Protein AF-A0A485KFQ4-F1 (afdb_monomer_lite)

pLDDT: mean 88.44, std 12.46, range [34.31, 97.75]

Structure (mmCIF, N/CA/C/O backbone):
data_AF-A0A485KFQ4-F1
#
_entry.id   AF-A0A485KFQ4-F1
#
loop_
_atom_site.group_PDB
_atom_site.id
_atom_site.type_symbol
_atom_site.label_atom_id
_atom_site.label_alt_id
_atom_site.label_comp_id
_atom_site.label_asym_id
_atom_site.label_entity_id
_atom_site.label_seq_id
_atom_site.pdbx_PDB_ins_code
_atom_site.Cartn_x
_atom_site.Cartn_y
_atom_site.Cartn_z
_atom_site.occupancy
_atom_site.B_iso_or_equiv
_atom_site.auth_seq_id
_atom_site.auth_comp_id
_atom_site.auth_asym_id
_atom_site.auth_atom_id
_atom_site.pdbx_PDB_model_num
ATOM 1 N N . MET A 1 1 ? -18.196 -3.791 34.660 1.00 74.62 1 MET A N 1
ATOM 2 C CA . MET A 1 1 ? -19.401 -2.989 34.340 1.00 74.62 1 MET A CA 1
ATOM 3 C C . MET A 1 1 ? -19.459 -2.616 32.858 1.00 74.62 1 MET A C 1
ATOM 5 O O . MET A 1 1 ? -20.468 -2.926 32.246 1.00 74.62 1 MET A O 1
ATOM 9 N N . ALA A 1 2 ? -18.387 -2.066 32.264 1.00 85.62 2 ALA A N 1
ATOM 10 C CA . ALA A 1 2 ? -18.336 -1.735 30.829 1.00 85.62 2 ALA A CA 1
ATOM 11 C C . ALA A 1 2 ? -18.619 -2.932 29.897 1.00 85.62 2 ALA A C 1
ATOM 13 O O . ALA A 1 2 ? -19.491 -2.829 29.045 1.00 85.62 2 ALA A O 1
ATOM 14 N N . ILE A 1 3 ? -17.973 -4.086 30.128 1.00 92.25 3 ILE A N 1
ATOM 15 C CA . ILE A 1 3 ? -18.204 -5.314 29.340 1.00 92.25 3 ILE A CA 1
ATOM 16 C C . ILE A 1 3 ? -19.693 -5.683 29.304 1.00 92.25 3 ILE A C 1
ATOM 18 O O . ILE A 1 3 ? -20.260 -5.812 28.231 1.00 92.25 3 ILE A O 1
ATOM 22 N N . MET A 1 4 ? -20.359 -5.788 30.460 1.00 91.69 4 MET A N 1
ATOM 23 C CA . MET A 1 4 ? -21.782 -6.161 30.512 1.00 91.69 4 MET A CA 1
ATOM 24 C C . MET A 1 4 ? -22.684 -5.182 29.750 1.00 91.69 4 MET A C 1
ATOM 26 O O . MET A 1 4 ? -23.659 -5.606 29.137 1.00 91.69 4 MET A O 1
ATOM 30 N N . LEU A 1 5 ? -22.365 -3.884 29.780 1.00 92.06 5 LEU A N 1
ATOM 31 C CA . LEU A 1 5 ? -23.126 -2.864 29.062 1.00 92.06 5 LEU A CA 1
ATOM 32 C C . LEU A 1 5 ? -22.949 -3.010 27.546 1.00 92.06 5 LEU A C 1
ATOM 34 O O . LEU A 1 5 ? -23.941 -3.069 26.826 1.00 92.06 5 LEU A O 1
ATOM 38 N N . LEU A 1 6 ? -21.706 -3.143 27.079 1.00 94.56 6 LEU A N 1
ATOM 39 C CA . LEU A 1 6 ? -21.393 -3.315 25.658 1.00 94.56 6 LEU A CA 1
ATOM 40 C C . LEU A 1 6 ? -21.939 -4.628 25.092 1.00 94.56 6 LEU A C 1
ATOM 42 O O . LEU A 1 6 ? -22.457 -4.645 23.980 1.00 94.56 6 LEU A O 1
ATOM 46 N N . MET A 1 7 ? -21.886 -5.712 25.867 1.00 92.75 7 MET A N 1
ATOM 47 C CA . MET A 1 7 ? -22.451 -7.004 25.470 1.00 92.75 7 MET A CA 1
ATOM 48 C C . MET A 1 7 ? -23.979 -6.962 25.365 1.00 92.75 7 MET A C 1
ATOM 50 O O . MET A 1 7 ? -24.557 -7.640 24.521 1.00 92.75 7 MET A O 1
ATOM 54 N N . ARG A 1 8 ? -24.651 -6.154 26.198 1.00 92.38 8 ARG A N 1
ATOM 55 C CA . ARG A 1 8 ? -26.107 -5.964 26.125 1.00 92.38 8 ARG A CA 1
ATOM 56 C C . ARG A 1 8 ? -26.524 -5.151 24.896 1.00 92.38 8 ARG A C 1
ATOM 58 O O . ARG A 1 8 ? -27.602 -5.389 24.356 1.00 92.38 8 ARG A O 1
ATOM 65 N N . ASP A 1 9 ? -25.677 -4.223 24.465 1.00 94.12 9 ASP A N 1
ATOM 66 C CA . ASP A 1 9 ? -25.888 -3.363 23.297 1.00 94.12 9 ASP A CA 1
ATOM 67 C C . ASP A 1 9 ? -24.965 -3.740 22.127 1.00 94.12 9 ASP A C 1
ATOM 69 O O . ASP A 1 9 ? -24.343 -2.883 21.502 1.00 94.12 9 ASP A O 1
ATOM 73 N N . LEU A 1 10 ? -24.817 -5.042 21.862 1.00 92.50 10 LEU A N 1
ATOM 74 C CA . LEU A 1 10 ? -23.980 -5.533 20.767 1.00 92.50 10 LEU A CA 1
ATOM 75 C C . LEU A 1 10 ? -24.510 -4.996 19.418 1.00 92.50 10 LEU A C 1
ATOM 77 O O . LEU A 1 10 ? -25.686 -5.219 19.118 1.00 92.50 10 LEU A O 1
ATOM 81 N N . PRO A 1 11 ? -23.685 -4.341 18.581 1.00 92.00 11 PRO A N 1
ATOM 82 C CA . PRO A 1 11 ? -24.122 -3.744 17.317 1.00 92.00 11 PRO A CA 1
ATOM 83 C C . PRO A 1 11 ? -24.260 -4.783 16.204 1.00 92.00 11 PRO A C 1
ATOM 85 O O . PRO A 1 11 ? -24.586 -4.449 15.070 1.00 92.00 11 PRO A O 1
ATOM 88 N N . ILE A 1 12 ? -24.005 -6.045 16.532 1.00 92.19 12 ILE A N 1
ATOM 89 C CA . ILE A 1 12 ? -24.013 -7.172 15.620 1.00 92.19 12 ILE A CA 1
ATOM 90 C C . ILE A 1 12 ? -24.785 -8.346 16.223 1.00 92.19 12 ILE A C 1
ATOM 92 O O . ILE A 1 12 ? -24.986 -8.426 17.437 1.00 92.19 12 ILE A O 1
ATOM 96 N N . GLU A 1 13 ? -25.189 -9.269 15.368 1.00 90.56 13 GLU A N 1
ATOM 97 C CA . GLU A 1 13 ? -25.712 -10.583 15.703 1.00 90.56 13 GLU A CA 1
ATOM 98 C C . GLU A 1 13 ? -24.780 -11.637 15.104 1.00 90.56 13 GLU A C 1
ATOM 100 O O . GLU A 1 13 ? -24.387 -11.532 13.941 1.00 90.56 13 GLU A O 1
ATOM 105 N N . VAL A 1 14 ? -24.402 -12.627 15.914 1.00 87.50 14 VAL A N 1
ATOM 106 C CA . VAL A 1 14 ? -23.592 -13.768 15.477 1.00 87.50 14 VAL A CA 1
ATOM 107 C C . VAL A 1 14 ? -24.536 -14.945 15.285 1.00 87.50 14 VAL A C 1
ATOM 109 O O . VAL A 1 14 ? -25.159 -15.403 16.243 1.00 87.50 14 VAL A O 1
ATOM 112 N N . LEU A 1 15 ? -24.670 -15.411 14.047 1.00 84.44 15 LEU A N 1
ATOM 113 C CA . LEU A 1 15 ? -25.493 -16.571 13.718 1.00 84.44 15 LEU A CA 1
ATOM 114 C C . LEU A 1 15 ? -24.787 -17.869 14.124 1.00 84.44 15 LEU A C 1
ATOM 116 O O . LEU A 1 15 ? -23.564 -17.918 14.240 1.00 84.44 15 LEU A O 1
ATOM 120 N N . GLU A 1 16 ? -25.542 -18.963 14.248 1.00 78.00 16 GLU A N 1
ATOM 121 C CA . GLU A 1 16 ? -24.981 -20.302 14.514 1.00 78.00 16 GLU A CA 1
ATOM 122 C C . GLU A 1 16 ? -23.957 -20.744 13.453 1.00 78.00 16 GLU A C 1
ATOM 124 O O . GLU A 1 16 ? -23.067 -21.543 13.729 1.00 78.00 16 GLU A O 1
ATOM 129 N N . THR A 1 17 ? -24.054 -20.194 12.240 1.00 77.88 17 THR A N 1
ATOM 130 C CA . THR A 1 17 ? -23.110 -20.421 11.137 1.00 77.88 17 THR A CA 1
ATOM 131 C C . THR A 1 17 ? -21.771 -19.698 11.315 1.00 77.88 17 THR A C 1
ATOM 133 O O . THR A 1 17 ? -20.870 -19.901 10.506 1.00 77.88 17 THR A O 1
ATOM 136 N N . GLY A 1 18 ? -21.639 -18.836 12.329 1.00 76.12 18 GLY A N 1
ATOM 137 C CA . GLY A 1 18 ? -20.498 -17.941 12.533 1.00 76.12 18 GLY A CA 1
ATOM 138 C C . GLY A 1 18 ? -20.578 -16.635 11.738 1.00 76.12 18 GLY A C 1
ATOM 139 O O . GLY A 1 18 ? -19.726 -15.770 11.915 1.00 76.12 18 GLY A O 1
ATOM 140 N N . ALA A 1 19 ? -21.596 -16.461 10.889 1.00 83.44 19 ALA A N 1
ATOM 141 C CA . ALA A 1 19 ? -21.790 -15.223 10.144 1.00 83.44 19 ALA A CA 1
ATOM 142 C C . ALA A 1 19 ? -22.181 -14.066 11.076 1.00 83.44 19 ALA A C 1
ATOM 144 O O . ALA A 1 19 ? -22.986 -14.238 11.995 1.00 83.44 19 ALA A O 1
ATOM 145 N N . VAL A 1 20 ? -21.629 -12.884 10.801 1.00 87.94 20 VAL A N 1
ATOM 146 C CA . VAL A 1 20 ? -21.877 -11.660 11.567 1.00 87.94 20 VAL A CA 1
ATOM 147 C C . VAL A 1 20 ? -22.762 -10.714 10.757 1.00 87.94 20 VAL A C 1
ATOM 149 O O . VAL A 1 20 ? -22.460 -10.409 9.606 1.00 87.94 20 VAL A O 1
ATOM 152 N N . HIS A 1 21 ? -23.845 -10.230 11.364 1.00 87.44 21 HIS A N 1
ATOM 153 C CA . HIS A 1 21 ? -24.749 -9.245 10.764 1.00 87.44 21 HIS A CA 1
ATOM 154 C C . HIS A 1 21 ? -24.862 -8.005 11.638 1.00 87.44 21 HIS A C 1
ATOM 156 O O . HIS A 1 21 ? -24.939 -8.123 12.856 1.00 87.44 21 HIS A O 1
ATOM 162 N N . GLN A 1 22 ? -24.934 -6.820 11.035 1.00 86.75 22 GLN A N 1
ATOM 163 C CA . GLN A 1 22 ? -25.216 -5.592 11.779 1.00 86.75 22 GLN A CA 1
ATOM 164 C C . GLN A 1 22 ? -26.661 -5.573 12.293 1.00 86.75 22 GLN A C 1
ATOM 166 O O . GLN A 1 22 ? -27.594 -5.973 11.597 1.00 86.75 22 GLN A O 1
ATOM 171 N N . ARG A 1 23 ? -26.850 -5.072 13.515 1.00 90.62 23 ARG A N 1
ATOM 172 C CA . ARG A 1 23 ? -28.159 -4.875 14.146 1.00 90.62 23 ARG A CA 1
ATOM 173 C C . ARG A 1 23 ? -28.552 -3.409 14.063 1.00 90.62 23 ARG A C 1
ATOM 175 O O . ARG A 1 23 ? -27.923 -2.580 14.693 1.00 90.62 23 ARG A O 1
ATOM 182 N N . GLU A 1 24 ? -29.654 -3.078 13.407 1.00 82.25 24 GLU A N 1
ATOM 183 C CA . GLU A 1 24 ? -30.070 -1.669 13.260 1.00 82.25 24 GLU A CA 1
ATOM 184 C C . GLU A 1 24 ? -30.539 -1.008 14.576 1.00 82.25 24 GLU A C 1
ATOM 186 O O . GLU A 1 24 ? -30.536 0.212 14.700 1.00 82.25 24 GLU A O 1
ATOM 191 N N . ASN A 1 25 ? -30.913 -1.803 15.585 1.00 84.06 25 ASN A N 1
ATOM 192 C CA . ASN A 1 25 ? -31.546 -1.323 16.821 1.00 84.06 25 ASN A CA 1
ATOM 193 C C . ASN A 1 25 ? -30.580 -1.168 18.016 1.00 84.06 25 ASN A C 1
ATOM 195 O O . ASN A 1 25 ? -31.020 -1.269 19.165 1.00 84.06 25 ASN A O 1
ATOM 199 N N . HIS A 1 26 ? -29.276 -0.986 17.786 1.00 87.19 26 HIS A N 1
ATOM 200 C CA . HIS A 1 26 ? -28.315 -0.738 18.871 1.00 87.19 26 HIS A CA 1
ATOM 201 C C . HIS A 1 26 ? -28.322 0.740 19.314 1.00 87.19 26 HIS A C 1
ATOM 203 O O . HIS A 1 26 ? -28.651 1.646 18.551 1.00 87.19 26 HIS A O 1
ATOM 209 N N . LEU A 1 27 ? -27.932 1.019 20.557 1.00 91.44 27 LEU A N 1
ATOM 210 C CA . LEU A 1 27 ? -27.962 2.353 21.179 1.00 91.44 27 LEU A CA 1
ATOM 211 C C . LEU A 1 27 ? -26.644 3.127 21.011 1.00 91.44 27 LEU A C 1
ATOM 213 O O . LEU A 1 27 ? -26.316 3.993 21.820 1.00 91.44 27 LEU A O 1
ATOM 217 N N . TYR A 1 28 ? -25.871 2.811 19.969 1.00 92.44 28 TYR A N 1
ATOM 218 C CA . TYR A 1 28 ? -24.530 3.363 19.706 1.00 92.44 28 TYR A CA 1
ATOM 219 C C . TYR A 1 28 ? -23.553 3.288 20.899 1.00 92.44 28 TYR A C 1
ATOM 221 O O . TYR A 1 28 ? -22.566 4.029 20.933 1.00 92.44 28 TYR A O 1
ATOM 229 N N . SER A 1 29 ? -23.771 2.387 21.873 1.00 94.88 29 SER A N 1
ATOM 230 C CA . SER A 1 29 ? -22.935 2.326 23.085 1.00 94.88 29 SER A CA 1
ATOM 231 C C . SER A 1 29 ? -21.473 2.040 22.752 1.00 94.88 29 SER A C 1
ATOM 233 O O . SER A 1 29 ? -20.577 2.561 23.412 1.00 94.88 29 SER A O 1
ATOM 235 N N . TRP A 1 30 ? -21.228 1.253 21.702 1.00 96.12 30 TRP A N 1
ATOM 236 C CA . TRP A 1 30 ? -19.891 0.954 21.194 1.00 96.12 30 TRP A CA 1
ATOM 237 C C . TRP A 1 30 ? -19.199 2.182 20.608 1.00 96.12 30 TRP A C 1
ATOM 239 O O . TRP A 1 30 ? -18.058 2.454 20.980 1.00 96.12 30 TRP A O 1
ATOM 249 N N . ASN A 1 31 ? -19.889 2.964 19.770 1.00 95.88 31 ASN A N 1
ATOM 250 C CA . ASN A 1 31 ? -19.348 4.215 19.235 1.00 95.88 31 ASN A CA 1
ATOM 251 C C . ASN A 1 31 ? -19.001 5.183 20.370 1.00 95.88 31 ASN A C 1
ATOM 253 O O . ASN A 1 31 ? -17.888 5.689 20.407 1.00 95.88 31 ASN A O 1
ATOM 257 N N . ILE A 1 32 ? -19.910 5.384 21.332 1.00 95.38 32 ILE A N 1
ATOM 258 C CA . ILE A 1 32 ? -19.696 6.301 22.464 1.00 95.38 32 ILE A CA 1
ATOM 259 C C . ILE A 1 32 ? -18.531 5.830 23.339 1.00 95.38 32 ILE A C 1
ATOM 261 O O . ILE A 1 32 ? -17.681 6.630 23.728 1.00 95.38 32 ILE A O 1
ATOM 265 N N . PHE A 1 33 ? -18.473 4.536 23.661 1.00 97.06 33 PHE A N 1
ATOM 266 C CA . PHE A 1 33 ? -17.413 3.983 24.499 1.00 97.06 33 PHE A CA 1
ATOM 267 C C . PHE A 1 33 ? -16.037 4.107 23.836 1.00 97.06 33 PHE A C 1
ATOM 269 O O . PHE A 1 33 ? -15.063 4.476 24.497 1.00 97.06 33 PHE A O 1
ATOM 276 N N . LEU A 1 34 ? -15.957 3.811 22.535 1.00 97.12 34 LEU A N 1
ATOM 277 C CA . LEU A 1 34 ? -14.701 3.797 21.792 1.00 97.12 34 LEU A CA 1
ATOM 278 C C . LEU A 1 34 ? -14.268 5.180 21.292 1.00 97.12 34 LEU A C 1
ATOM 280 O O . LEU A 1 34 ? -13.075 5.346 21.048 1.00 97.12 34 LEU A O 1
ATOM 284 N N . ASP A 1 35 ? -15.165 6.165 21.193 1.00 96.94 35 ASP A N 1
ATOM 285 C CA . ASP A 1 35 ? -14.831 7.544 20.817 1.00 96.94 35 ASP A CA 1
ATOM 286 C C . ASP A 1 35 ? -13.870 8.159 21.849 1.00 96.94 35 ASP A C 1
ATOM 288 O O . ASP A 1 35 ? -14.096 8.114 23.066 1.00 96.94 35 ASP A O 1
ATOM 292 N N . SER A 1 36 ? -12.764 8.718 21.357 1.00 96.44 36 SER A N 1
ATOM 293 C CA . SER A 1 36 ? -11.702 9.315 22.169 1.00 96.44 36 SER A CA 1
ATOM 294 C C . SER A 1 36 ? -12.135 10.579 22.918 1.00 96.44 36 SER A C 1
ATOM 296 O O . SER A 1 36 ? -11.536 10.896 23.945 1.00 96.44 36 SER A O 1
ATOM 298 N N . SER A 1 37 ? -13.187 11.266 22.460 1.00 95.12 37 SER A N 1
ATOM 299 C CA . SER A 1 37 ? -13.753 12.449 23.124 1.00 95.12 37 SER A CA 1
ATOM 300 C C . SER A 1 37 ? -14.521 12.113 24.406 1.00 95.12 37 SER A C 1
ATOM 302 O O . SER A 1 37 ? -14.664 12.963 25.288 1.00 95.12 37 SER A O 1
ATOM 304 N N . THR A 1 38 ? -14.976 10.868 24.555 1.00 94.81 38 THR A N 1
ATOM 305 C CA . THR A 1 38 ? -15.617 10.398 25.784 1.00 94.81 38 THR A CA 1
ATOM 306 C C . THR A 1 38 ? -14.583 10.367 26.925 1.00 94.81 38 THR A C 1
ATOM 308 O O . THR A 1 38 ? -13.445 9.948 26.712 1.00 94.81 38 THR A O 1
ATOM 311 N N . PRO A 1 39 ? -14.911 10.769 28.165 1.00 95.44 39 PRO A N 1
ATOM 312 C CA . PRO A 1 39 ? -13.948 10.825 29.272 1.00 95.44 39 PRO A CA 1
ATOM 313 C C . PRO A 1 39 ? -13.661 9.438 29.889 1.00 95.44 39 PRO A C 1
ATOM 315 O O . PRO A 1 39 ? -13.785 9.233 31.094 1.00 95.44 39 PRO A O 1
ATOM 318 N N . ILE A 1 40 ? -13.289 8.462 29.059 1.00 95.12 40 ILE A N 1
ATOM 319 C CA . ILE A 1 40 ? -12.862 7.114 29.458 1.00 95.12 40 ILE A CA 1
ATOM 320 C C . ILE A 1 40 ? -11.342 7.015 29.252 1.00 95.12 40 ILE A C 1
ATOM 322 O O . ILE A 1 40 ? -10.837 7.486 28.230 1.00 95.12 40 ILE A O 1
ATOM 326 N N . PRO A 1 41 ? -10.574 6.411 30.176 1.00 96.25 41 PRO A N 1
ATOM 327 C CA . PRO A 1 41 ? -9.147 6.192 29.956 1.00 96.25 41 PRO A CA 1
ATOM 328 C C . PRO A 1 41 ? -8.883 5.286 28.732 1.00 96.25 41 PRO A C 1
ATOM 330 O O . PRO A 1 41 ? -9.540 4.250 28.607 1.00 96.25 41 PRO A O 1
ATOM 333 N N . PRO A 1 42 ? -7.907 5.601 27.855 1.00 96.19 42 PRO A N 1
ATOM 334 C CA . PRO A 1 42 ? -7.567 4.767 26.691 1.00 96.19 42 PRO A CA 1
ATOM 335 C C . PRO A 1 42 ? -7.261 3.302 27.034 1.00 96.19 42 PRO A C 1
ATOM 337 O O . PRO A 1 42 ? -7.687 2.393 26.328 1.00 96.19 42 PRO A O 1
ATOM 340 N N . THR A 1 43 ? -6.594 3.056 28.165 1.00 96.88 43 THR A N 1
ATOM 341 C CA . THR A 1 43 ? -6.309 1.697 28.654 1.00 96.88 43 THR A CA 1
ATOM 342 C C . THR A 1 43 ? -7.588 0.916 28.931 1.00 96.88 43 THR A C 1
ATOM 344 O O . THR A 1 43 ? -7.727 -0.217 28.488 1.00 96.88 43 THR A O 1
ATOM 347 N N . VAL A 1 44 ? -8.576 1.549 29.570 1.00 96.69 44 VAL A N 1
ATOM 348 C CA . VAL A 1 44 ? -9.874 0.926 29.855 1.00 96.69 44 VAL A CA 1
ATOM 349 C C . VAL A 1 44 ? -10.614 0.581 28.563 1.00 96.69 44 VAL A C 1
ATOM 351 O O . VAL A 1 44 ? -11.218 -0.490 28.498 1.00 96.69 44 VAL A O 1
ATOM 354 N N . ARG A 1 45 ? -10.553 1.436 27.530 1.00 96.50 45 ARG A N 1
ATOM 355 C CA . ARG A 1 45 ? -11.145 1.129 26.215 1.00 96.50 45 ARG A CA 1
ATOM 356 C C . ARG A 1 45 ? -10.520 -0.114 25.602 1.00 96.50 45 ARG A C 1
ATOM 358 O O . ARG A 1 45 ? -11.232 -1.071 25.296 1.00 96.50 45 ARG A O 1
ATOM 365 N N . LEU A 1 46 ? -9.196 -0.096 25.469 1.00 97.56 46 LEU A N 1
ATOM 366 C CA . LEU A 1 46 ? -8.439 -1.152 24.814 1.00 97.56 46 LEU A CA 1
ATOM 367 C C . LEU A 1 46 ? -8.567 -2.490 25.548 1.00 97.56 46 LEU A C 1
ATOM 369 O O . LEU A 1 46 ? -8.821 -3.513 24.914 1.00 97.56 46 LEU A O 1
ATOM 373 N N . ASP A 1 47 ? -8.429 -2.490 26.872 1.00 97.75 47 ASP A N 1
ATOM 374 C CA . ASP A 1 47 ? -8.519 -3.709 27.678 1.00 97.75 47 ASP A CA 1
ATOM 375 C C . ASP A 1 47 ? -9.935 -4.292 27.642 1.00 97.75 47 ASP A C 1
ATOM 377 O O . ASP A 1 47 ? -10.104 -5.506 27.540 1.00 97.75 47 ASP A O 1
ATOM 381 N N . THR A 1 48 ? -10.963 -3.434 27.646 1.00 97.69 48 THR A N 1
ATOM 382 C CA . THR A 1 48 ? -12.359 -3.870 27.496 1.00 97.69 48 THR A CA 1
ATOM 383 C C . THR A 1 48 ? -12.599 -4.494 26.124 1.00 97.69 48 THR A C 1
ATOM 385 O O . THR A 1 48 ? -13.183 -5.573 26.048 1.00 97.69 48 THR A O 1
ATOM 388 N N . LEU A 1 49 ? -12.127 -3.856 25.047 1.00 96.94 49 LEU A N 1
ATOM 389 C CA . LEU A 1 49 ? -12.245 -4.388 23.689 1.00 96.94 49 LEU A CA 1
ATOM 390 C C . LEU A 1 49 ? -11.555 -5.753 23.571 1.00 96.94 49 LEU A C 1
ATOM 392 O O . LEU A 1 49 ? -12.181 -6.714 23.131 1.00 96.94 49 LEU A O 1
ATOM 396 N N . LYS A 1 50 ? -10.302 -5.861 24.030 1.00 96.88 50 LYS A N 1
ATOM 397 C CA . LYS A 1 50 ? -9.544 -7.122 24.031 1.00 96.88 50 LYS A CA 1
ATOM 398 C C . LYS A 1 50 ? -10.258 -8.219 24.816 1.00 96.88 50 LYS A C 1
ATOM 400 O O . LYS A 1 50 ? -10.362 -9.341 24.328 1.00 96.88 50 LYS A O 1
ATOM 405 N N . ALA A 1 51 ? -10.777 -7.894 26.000 1.00 96.75 51 ALA A N 1
ATOM 406 C CA . ALA A 1 51 ? -11.514 -8.846 26.822 1.00 96.75 51 ALA A CA 1
ATOM 407 C C . ALA A 1 51 ? -12.802 -9.334 26.139 1.00 96.75 51 ALA A C 1
ATOM 409 O O . ALA A 1 51 ? -13.166 -10.495 26.297 1.00 96.75 51 ALA A O 1
ATOM 410 N N . ILE A 1 52 ? -13.490 -8.479 25.371 1.00 95.81 52 ILE A N 1
ATOM 411 C CA . ILE A 1 52 ? -14.690 -8.879 24.624 1.00 95.81 52 ILE A CA 1
ATOM 412 C C . ILE A 1 52 ? -14.327 -9.758 23.425 1.00 95.81 52 ILE A C 1
ATOM 414 O O . ILE A 1 52 ? -14.907 -10.827 23.283 1.00 95.81 52 ILE A O 1
ATOM 418 N N . VAL A 1 53 ? -13.335 -9.369 22.618 1.00 94.44 53 VAL A N 1
ATOM 419 C CA . VAL A 1 53 ? -12.864 -10.146 21.450 1.00 94.44 53 VAL A CA 1
ATOM 420 C C . VAL A 1 53 ? -12.434 -11.571 21.834 1.00 94.44 53 VAL A C 1
ATOM 422 O O . VAL A 1 53 ? -12.555 -12.507 21.042 1.00 94.44 53 VAL A O 1
ATOM 425 N N . GLN A 1 54 ? -11.927 -11.753 23.055 1.00 94.25 54 GLN A N 1
ATOM 426 C CA . GLN A 1 54 ? -11.481 -13.047 23.572 1.00 94.25 54 GLN A CA 1
ATOM 427 C C . GLN A 1 54 ? -12.613 -13.958 24.070 1.00 94.25 54 GLN A C 1
ATOM 429 O O . GLN A 1 54 ? -12.336 -15.109 24.398 1.00 94.25 54 GLN A O 1
ATOM 434 N N . GLN A 1 55 ? -13.866 -13.494 24.124 1.00 93.62 55 GLN A N 1
ATOM 435 C CA . GLN A 1 55 ? -14.983 -14.340 24.547 1.00 93.62 55 GLN A CA 1
ATOM 436 C C . GLN A 1 55 ? -15.239 -15.481 23.553 1.00 93.62 55 GLN A C 1
ATOM 438 O O . GLN A 1 55 ? -15.113 -15.309 22.340 1.00 93.62 55 GLN A O 1
ATOM 443 N N . GLU A 1 56 ? -15.648 -16.637 24.081 1.00 91.81 56 GLU A N 1
ATOM 444 C CA . GLU A 1 56 ? -15.897 -17.867 23.311 1.00 91.81 56 GLU A CA 1
ATOM 445 C C . GLU A 1 56 ? -16.922 -17.662 22.190 1.00 91.81 56 GLU A C 1
ATOM 447 O O . GLU A 1 56 ? -16.769 -18.207 21.101 1.00 91.81 56 GLU A O 1
ATOM 452 N N . ILE A 1 57 ? -17.919 -16.796 22.405 1.00 89.81 57 ILE A N 1
ATOM 453 C CA . ILE A 1 57 ? -18.963 -16.519 21.409 1.00 89.81 57 ILE A CA 1
ATOM 454 C C . ILE A 1 57 ? -18.425 -15.922 20.099 1.00 89.81 57 ILE A C 1
ATOM 456 O O . ILE A 1 57 ? -19.116 -15.975 19.087 1.00 89.81 57 ILE A O 1
ATOM 460 N N . PHE A 1 58 ? -17.211 -15.360 20.108 1.00 91.69 58 PHE A N 1
ATOM 461 C CA . PHE A 1 58 ? -16.575 -14.786 18.922 1.00 91.69 58 PHE A CA 1
ATOM 462 C C . PHE A 1 58 ? -15.455 -15.655 18.362 1.00 91.69 58 PHE A C 1
ATOM 464 O O . PHE A 1 58 ? -14.848 -15.264 17.373 1.00 91.69 58 PHE A O 1
ATOM 471 N N . GLU A 1 59 ? -15.148 -16.811 18.957 1.00 89.88 59 GLU A N 1
ATOM 472 C CA . GLU A 1 59 ? -13.970 -17.611 18.600 1.00 89.88 59 GLU A CA 1
ATOM 473 C C . GLU A 1 59 ? -13.885 -17.930 17.100 1.00 89.88 59 GLU A C 1
ATOM 475 O O . GLU A 1 59 ? -12.813 -17.795 16.509 1.00 89.88 59 GLU A O 1
ATOM 480 N N . ASN A 1 60 ? -15.025 -18.234 16.475 1.00 87.62 60 ASN A N 1
ATOM 481 C CA . ASN A 1 60 ? -15.119 -18.579 15.054 1.00 87.62 60 ASN A CA 1
ATOM 482 C C . ASN A 1 60 ? -15.305 -17.373 14.119 1.00 87.62 60 ASN A C 1
ATOM 484 O O . ASN A 1 60 ? -15.251 -17.539 12.905 1.00 87.62 60 ASN A O 1
ATOM 488 N N . CYS A 1 61 ? -15.521 -16.170 14.656 1.00 90.38 61 CYS A N 1
ATOM 489 C CA . CYS A 1 61 ? -15.820 -14.969 13.873 1.00 90.38 61 CYS A CA 1
ATOM 490 C C . CYS A 1 61 ? -15.034 -13.736 14.351 1.00 90.38 61 CYS A C 1
ATOM 492 O O . CYS A 1 61 ? -15.466 -12.605 14.135 1.00 90.38 61 CYS A O 1
ATOM 494 N N . ARG A 1 62 ? -13.885 -13.917 15.027 1.00 91.56 62 ARG A N 1
ATOM 495 C CA . ARG A 1 62 ? -13.117 -12.805 15.629 1.00 91.56 62 ARG A CA 1
ATOM 496 C C . ARG A 1 62 ? -12.749 -11.732 14.606 1.00 91.56 62 ARG A C 1
ATOM 498 O O . ARG A 1 62 ? -12.869 -10.549 14.903 1.00 91.56 62 ARG A O 1
ATOM 505 N N . ASN A 1 63 ? -12.321 -12.135 13.412 1.00 89.19 63 ASN A N 1
ATOM 506 C CA . ASN A 1 63 ? -11.917 -11.193 12.366 1.00 89.19 63 ASN A CA 1
ATOM 507 C C . ASN A 1 63 ? -13.103 -10.361 11.869 1.00 89.19 63 ASN A C 1
ATOM 509 O O . ASN A 1 63 ? -12.985 -9.140 11.759 1.00 89.19 63 ASN A O 1
ATOM 513 N N . ASP A 1 64 ? -14.248 -11.004 11.639 1.00 91.00 64 ASP A N 1
ATOM 514 C CA . ASP A 1 64 ? -15.473 -10.331 11.205 1.00 91.00 64 ASP A CA 1
ATOM 515 C C . ASP A 1 64 ? -16.015 -9.426 12.310 1.00 91.00 64 ASP A C 1
ATOM 517 O O . ASP A 1 64 ? -16.327 -8.269 12.060 1.00 91.00 64 ASP A O 1
ATOM 521 N N . PHE A 1 65 ? -16.005 -9.895 13.561 1.00 93.62 65 PHE A N 1
ATOM 522 C CA . PHE A 1 65 ? -16.337 -9.089 14.733 1.00 93.62 65 PHE A CA 1
ATOM 523 C C . PHE A 1 65 ? -15.503 -7.805 14.787 1.00 93.62 65 PHE A C 1
ATOM 525 O O . PHE A 1 65 ? -16.045 -6.705 14.853 1.00 93.62 65 PHE A O 1
ATOM 532 N N . ILE A 1 66 ? -14.174 -7.929 14.739 1.00 95.12 66 ILE A N 1
ATOM 533 C CA . ILE A 1 66 ? -13.261 -6.783 14.804 1.00 95.12 66 ILE A CA 1
ATOM 534 C C . ILE A 1 66 ? -13.512 -5.834 13.631 1.00 95.12 66 ILE A C 1
ATOM 536 O O . ILE A 1 66 ? -13.521 -4.619 13.836 1.00 95.12 66 ILE A O 1
ATOM 540 N N . ARG A 1 67 ? -13.734 -6.368 12.423 1.00 94.19 67 ARG A N 1
ATOM 541 C CA . ARG A 1 67 ? -14.024 -5.579 11.220 1.00 94.19 67 ARG A CA 1
ATOM 542 C C . ARG A 1 67 ? -15.311 -4.781 11.396 1.00 94.19 67 ARG A C 1
ATOM 544 O O . ARG A 1 67 ? -15.289 -3.567 11.212 1.00 94.19 67 ARG A O 1
ATOM 551 N N . GLU A 1 68 ? -16.389 -5.429 11.819 1.00 94.00 68 GLU A N 1
ATOM 552 C CA . GLU A 1 68 ? -17.678 -4.774 12.040 1.00 94.00 68 GLU A CA 1
ATOM 553 C C . GLU A 1 68 ? -17.594 -3.692 13.118 1.00 94.00 68 GLU A C 1
ATOM 555 O O . GLU A 1 68 ? -1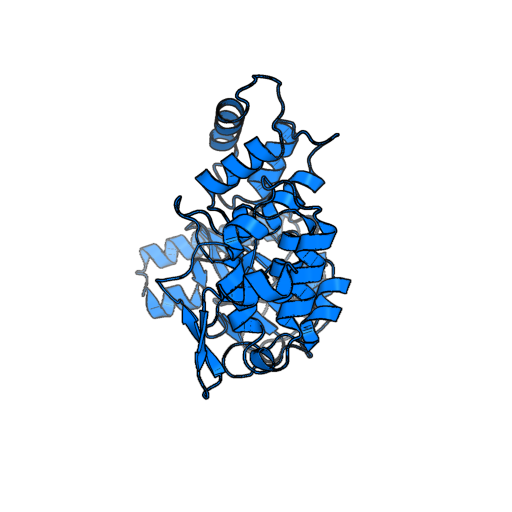8.070 -2.579 12.909 1.00 94.00 68 GLU A O 1
ATOM 560 N N . ILE A 1 69 ? -16.919 -3.959 14.242 1.00 96.00 69 ILE A N 1
ATOM 561 C CA . ILE A 1 69 ? -16.741 -2.944 15.287 1.00 96.00 69 ILE A CA 1
ATOM 562 C C . ILE A 1 69 ? -15.890 -1.770 14.787 1.00 96.00 69 ILE A C 1
ATOM 564 O O . ILE A 1 69 ? -16.239 -0.622 15.054 1.00 96.00 69 ILE A O 1
ATOM 568 N N . ALA A 1 70 ? -14.795 -2.020 14.065 1.00 95.88 70 ALA A N 1
ATOM 569 C CA . ALA A 1 70 ? -13.911 -0.961 13.575 1.00 95.88 70 ALA A CA 1
ATOM 570 C C . ALA A 1 70 ? -14.619 -0.008 12.598 1.00 95.88 70 ALA A C 1
ATOM 572 O O . ALA A 1 70 ? -14.398 1.205 12.644 1.00 95.88 70 ALA A O 1
ATOM 573 N N . PHE A 1 71 ? -15.481 -0.547 11.733 1.00 94.88 71 PHE A N 1
ATOM 574 C CA . PHE A 1 71 ? -16.213 0.218 10.719 1.00 94.88 71 PHE A CA 1
ATOM 575 C C . PHE A 1 71 ? -17.632 0.612 11.145 1.00 94.88 71 PHE A C 1
ATOM 577 O O . PHE A 1 71 ? -18.379 1.165 10.340 1.00 94.88 71 PHE A O 1
ATOM 584 N N . LEU A 1 72 ? -18.002 0.391 12.409 1.00 94.69 72 LEU A N 1
ATOM 585 C CA . LEU A 1 72 ? -19.291 0.810 12.941 1.00 94.69 72 LEU A CA 1
ATOM 586 C C . LEU A 1 72 ? -19.415 2.337 12.909 1.00 94.69 72 LEU A C 1
ATOM 588 O O . LEU A 1 72 ? -18.566 3.039 13.462 1.00 94.69 72 LEU A O 1
ATOM 592 N N . HIS A 1 73 ? -20.491 2.851 12.315 1.00 94.25 73 HIS A N 1
ATOM 593 C CA . HIS A 1 73 ? -20.719 4.288 12.162 1.00 94.25 73 HIS A CA 1
ATOM 594 C C . HIS A 1 73 ? -21.555 4.866 13.308 1.00 94.25 73 HIS A C 1
ATOM 596 O O . HIS A 1 73 ? -22.514 4.249 13.770 1.00 94.25 73 HIS A O 1
ATOM 602 N N . ASP A 1 74 ? -21.190 6.060 13.771 1.00 92.62 74 ASP A N 1
ATOM 603 C CA . ASP A 1 74 ? -22.010 6.844 14.691 1.00 92.62 74 ASP A CA 1
ATOM 604 C C . ASP A 1 74 ? -23.157 7.563 13.952 1.00 92.62 74 ASP A C 1
ATOM 606 O O . ASP A 1 74 ? -23.311 7.468 12.733 1.00 92.62 74 ASP A O 1
ATOM 610 N N . GLN A 1 75 ? -23.957 8.333 14.691 1.00 89.81 75 GLN A N 1
ATOM 611 C CA . GLN A 1 75 ? -25.072 9.118 14.139 1.00 89.81 75 GLN A CA 1
ATOM 612 C C . GLN A 1 75 ? -24.643 10.171 13.099 1.00 89.81 75 GLN A C 1
ATOM 614 O O . GLN A 1 75 ? -25.478 10.654 12.340 1.00 89.81 75 GLN A O 1
ATOM 619 N N . ASN A 1 76 ? -23.358 10.526 13.058 1.00 91.19 76 ASN A N 1
ATOM 620 C CA . ASN A 1 76 ? -22.785 11.485 12.117 1.00 91.19 76 ASN A CA 1
ATOM 621 C C . ASN A 1 76 ? -22.074 10.790 10.944 1.00 91.19 76 ASN A C 1
ATOM 623 O O . ASN A 1 76 ? -21.408 11.459 10.155 1.00 91.19 76 ASN A O 1
ATOM 627 N N . GLY A 1 77 ? -22.169 9.460 10.835 1.00 91.00 77 GLY A N 1
ATOM 628 C CA . GLY A 1 77 ? -21.498 8.687 9.794 1.00 91.00 77 GLY A CA 1
ATOM 629 C C . GLY A 1 77 ? -19.987 8.547 9.996 1.00 91.00 77 GLY A C 1
ATOM 630 O O . GLY A 1 77 ? -19.281 8.240 9.040 1.00 91.00 77 GLY A O 1
ATOM 631 N N . ARG A 1 78 ? -19.463 8.774 11.208 1.00 92.31 78 ARG A N 1
ATOM 632 C CA . ARG A 1 78 ? -18.040 8.572 11.530 1.00 92.31 78 ARG A CA 1
ATOM 633 C C . ARG A 1 78 ? -17.828 7.158 12.054 1.00 92.31 78 ARG A C 1
ATOM 635 O O . ARG A 1 78 ? -18.542 6.723 12.956 1.00 92.31 78 ARG A O 1
ATOM 642 N N . SER A 1 79 ? -16.838 6.454 11.521 1.00 95.25 79 SER A N 1
A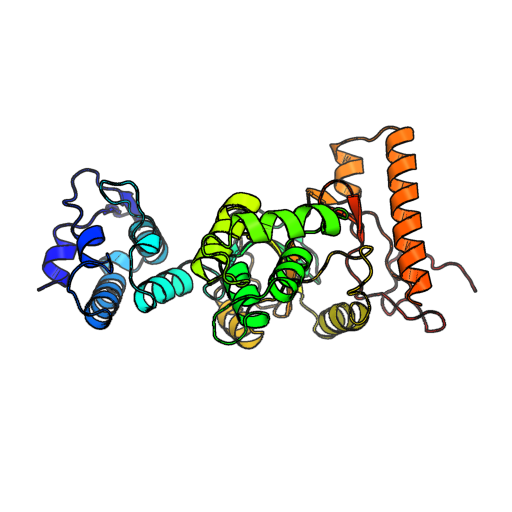TOM 643 C CA . SER A 1 79 ? -16.494 5.105 11.986 1.00 95.25 79 SER A CA 1
ATOM 644 C C . SER A 1 79 ? -15.745 5.123 13.325 1.00 95.25 79 SER A C 1
ATOM 646 O O . SER A 1 79 ? -15.033 6.080 13.641 1.00 95.25 79 SER A O 1
ATOM 648 N N . VAL A 1 80 ? -15.832 4.031 14.089 1.00 96.62 80 VAL A N 1
ATOM 649 C CA . VAL A 1 80 ? -15.021 3.812 15.303 1.00 96.62 80 VAL A CA 1
ATOM 650 C C . VAL A 1 80 ? -13.526 3.974 15.021 1.00 96.62 80 VAL A C 1
ATOM 652 O O . VAL A 1 80 ? -12.813 4.599 15.807 1.00 96.62 80 VAL A O 1
ATOM 655 N N . LEU A 1 81 ? -13.041 3.461 13.887 1.00 94.81 81 LEU A N 1
ATOM 656 C CA . LEU A 1 81 ? -11.632 3.557 13.506 1.00 94.81 81 LEU A CA 1
ATOM 657 C C . LEU A 1 81 ? -11.153 5.019 13.393 1.00 94.81 81 LEU A C 1
ATOM 659 O O . LEU A 1 81 ? -10.005 5.324 13.732 1.00 94.81 81 LEU A O 1
ATOM 663 N N . GLN A 1 82 ? -12.041 5.929 12.973 1.00 92.25 82 GLN A N 1
ATOM 664 C CA . GLN A 1 82 ? -11.768 7.366 12.862 1.00 92.25 82 GLN A CA 1
ATOM 665 C C . GLN A 1 82 ? -11.809 8.089 14.215 1.00 92.25 82 GLN A C 1
ATOM 667 O O . GLN A 1 82 ? -11.002 8.990 14.442 1.00 92.25 82 GLN A O 1
ATOM 672 N N . THR A 1 83 ? -12.725 7.723 15.115 1.00 95.31 83 THR A N 1
ATOM 673 C CA . THR A 1 83 ? -12.968 8.480 16.358 1.00 95.31 83 THR A CA 1
ATOM 674 C C . THR A 1 83 ? -12.206 7.954 17.570 1.00 95.31 83 THR A C 1
ATOM 676 O O . THR A 1 83 ? -12.032 8.687 18.548 1.00 95.31 83 THR A O 1
ATOM 679 N N . THR A 1 84 ? -11.732 6.707 17.533 1.00 97.06 84 THR A N 1
ATOM 680 C CA . THR A 1 84 ? -11.061 6.080 18.676 1.00 97.06 84 THR A CA 1
ATOM 681 C C . THR A 1 84 ? -9.645 6.602 18.923 1.00 97.06 84 THR A C 1
ATOM 683 O O . THR A 1 84 ? -9.050 7.277 18.080 1.00 97.06 84 THR A O 1
ATOM 686 N N . ASP A 1 85 ? -9.101 6.313 20.105 1.00 96.38 85 ASP A N 1
ATOM 687 C CA . ASP A 1 85 ? -7.758 6.728 20.505 1.00 96.38 85 ASP A CA 1
ATOM 688 C C . ASP A 1 85 ? -6.652 5.958 19.757 1.00 96.38 85 ASP A C 1
ATOM 690 O O . ASP A 1 85 ? -6.883 4.915 19.146 1.00 96.38 85 ASP A O 1
ATOM 694 N N . VAL A 1 86 ? -5.418 6.471 19.814 1.00 93.62 86 VAL A N 1
ATOM 695 C CA . VAL A 1 86 ? -4.273 5.928 19.061 1.00 93.62 86 VAL A CA 1
ATOM 696 C C . VAL A 1 86 ? -3.986 4.460 19.396 1.00 93.62 86 VAL A C 1
ATOM 698 O O . VAL A 1 86 ? -3.692 3.682 18.488 1.00 93.62 86 VAL A O 1
ATOM 701 N N . ALA A 1 87 ? -4.077 4.057 20.667 1.00 96.69 87 ALA A N 1
ATOM 702 C CA . ALA A 1 87 ? -3.747 2.694 21.082 1.00 96.69 87 ALA A CA 1
ATOM 703 C C . ALA A 1 87 ? -4.821 1.699 20.620 1.00 96.69 87 ALA A C 1
ATOM 705 O O . ALA A 1 87 ? -4.496 0.630 20.098 1.00 96.69 87 ALA A O 1
ATOM 706 N N . THR A 1 88 ? -6.092 2.081 20.747 1.00 97.56 88 THR A N 1
ATOM 707 C CA . THR A 1 88 ? -7.227 1.289 20.262 1.00 97.56 88 THR A CA 1
ATOM 708 C C . THR A 1 88 ? -7.237 1.188 18.734 1.00 97.56 88 THR A C 1
ATOM 710 O O . THR A 1 88 ? -7.399 0.096 18.191 1.00 97.56 88 THR A O 1
ATOM 713 N N . ARG A 1 89 ? -6.958 2.288 18.021 1.00 96.25 89 ARG A N 1
ATOM 714 C CA . ARG A 1 89 ? -6.829 2.289 16.554 1.00 96.25 89 ARG A CA 1
ATOM 715 C C . ARG A 1 89 ? -5.696 1.384 16.085 1.00 96.25 89 ARG A C 1
ATOM 717 O O . ARG A 1 89 ? -5.877 0.623 15.139 1.00 96.25 89 ARG A O 1
ATOM 724 N N . LYS A 1 90 ? -4.542 1.433 16.764 1.00 94.94 90 LYS A N 1
ATOM 725 C CA . LYS A 1 90 ? -3.417 0.543 16.464 1.00 94.94 90 LYS A CA 1
ATOM 726 C C . LYS A 1 90 ? -3.832 -0.921 16.604 1.00 94.94 90 LYS A C 1
ATOM 728 O O . LYS A 1 90 ? -3.541 -1.707 15.713 1.00 94.94 90 LYS A O 1
ATOM 733 N N . TYR A 1 91 ? -4.541 -1.269 17.678 1.00 96.88 91 TYR A N 1
ATOM 734 C CA . TYR A 1 91 ? -5.042 -2.628 17.865 1.00 96.88 91 TYR A CA 1
ATOM 735 C C . TYR A 1 91 ? -5.967 -3.063 16.723 1.00 96.88 91 TYR A C 1
ATOM 737 O O . TYR A 1 91 ? -5.739 -4.127 16.164 1.00 96.88 91 TYR A O 1
ATOM 745 N N . PHE A 1 92 ? -6.943 -2.244 16.313 1.00 96.81 92 PHE A N 1
ATOM 746 C CA . PHE A 1 92 ? -7.783 -2.571 15.153 1.00 96.81 92 PHE A CA 1
ATOM 747 C C . PHE A 1 92 ? -6.956 -2.805 13.888 1.00 96.81 92 PHE A C 1
ATOM 749 O O . PHE A 1 92 ? -7.115 -3.832 13.235 1.00 96.81 92 PHE A O 1
ATOM 756 N N . ASN A 1 93 ? -6.036 -1.894 13.571 1.00 95.19 93 ASN A N 1
ATOM 757 C CA . ASN A 1 93 ? -5.188 -2.026 12.392 1.00 95.19 93 ASN A CA 1
ATOM 758 C C . ASN A 1 93 ? -4.345 -3.308 12.435 1.00 95.19 93 ASN A C 1
ATOM 760 O O . ASN A 1 93 ? -4.322 -4.038 11.450 1.00 95.19 93 ASN A O 1
ATOM 764 N N . ASP A 1 94 ? -3.708 -3.616 13.571 1.00 94.00 94 ASP A N 1
ATOM 765 C CA . ASP A 1 94 ? -2.897 -4.828 13.766 1.00 94.00 94 ASP A CA 1
ATOM 766 C C . ASP A 1 94 ? -3.711 -6.123 13.590 1.00 94.00 94 ASP A C 1
ATOM 768 O O . ASP A 1 94 ? -3.141 -7.170 13.294 1.00 94.00 94 ASP A O 1
ATOM 772 N N . GLN A 1 95 ? -5.027 -6.078 13.811 1.00 93.12 95 GLN A N 1
ATOM 773 C CA . GLN A 1 95 ? -5.922 -7.224 13.632 1.00 93.12 95 GLN A CA 1
ATOM 774 C C . GLN A 1 95 ? -6.500 -7.308 12.212 1.00 93.12 95 GLN A C 1
ATOM 776 O O . GLN A 1 95 ? -6.767 -8.403 11.727 1.00 93.12 95 GLN A O 1
ATOM 781 N N . LEU A 1 96 ? -6.707 -6.169 11.545 1.00 92.50 96 LEU A N 1
ATOM 782 C CA . LEU A 1 96 ? -7.391 -6.099 10.250 1.00 92.50 96 LEU A CA 1
ATOM 783 C C . LEU A 1 96 ? -6.451 -6.107 9.047 1.00 92.50 96 LEU A C 1
ATOM 785 O O . LEU A 1 96 ? -6.839 -6.558 7.969 1.00 92.50 96 LEU A O 1
ATOM 789 N N . PHE A 1 97 ? -5.244 -5.573 9.203 1.00 94.62 97 PHE A N 1
ATOM 790 C CA . PHE A 1 97 ? -4.347 -5.281 8.094 1.00 94.62 97 PHE A CA 1
ATOM 791 C C . PHE A 1 97 ? -3.015 -6.000 8.260 1.00 94.62 97 PHE A C 1
ATOM 793 O O . PHE A 1 97 ? -2.463 -6.111 9.355 1.00 94.62 97 PHE A O 1
ATOM 800 N N . PHE A 1 98 ? -2.441 -6.441 7.143 1.00 95.50 98 PHE A N 1
ATOM 801 C CA . PHE A 1 98 ? -1.124 -7.059 7.139 1.00 95.50 98 PHE A CA 1
ATOM 802 C C . PHE A 1 98 ? -0.075 -6.053 7.642 1.00 95.50 98 PHE A C 1
ATOM 804 O O . PHE A 1 98 ? -0.013 -4.910 7.174 1.00 95.50 98 PHE A O 1
ATOM 811 N N . CYS A 1 99 ? 0.711 -6.460 8.644 1.00 95.50 99 CYS A N 1
ATOM 812 C CA . CYS A 1 99 ? 1.630 -5.595 9.399 1.00 95.50 99 CYS A CA 1
ATOM 813 C C . CYS A 1 99 ? 0.968 -4.347 10.019 1.00 95.50 99 CYS A C 1
ATOM 815 O O . CYS A 1 99 ? 1.631 -3.322 10.180 1.00 95.50 99 CYS A O 1
ATOM 817 N N . GLY A 1 100 ? -0.337 -4.386 10.303 1.00 94.75 100 GLY A N 1
ATOM 818 C CA . GLY A 1 100 ? -1.077 -3.231 10.812 1.00 94.75 100 GLY A CA 1
ATOM 819 C C . GLY A 1 100 ? -1.207 -2.071 9.819 1.00 94.75 100 GLY A C 1
ATOM 820 O O . GLY A 1 100 ? -1.482 -0.943 10.225 1.00 94.75 100 GLY A O 1
ATOM 821 N N . ARG A 1 101 ? -0.958 -2.315 8.525 1.00 95.38 101 ARG A N 1
ATOM 822 C CA . ARG A 1 101 ? -0.775 -1.251 7.525 1.00 95.38 101 ARG A CA 1
ATOM 823 C C . ARG A 1 101 ? -1.411 -1.539 6.171 1.00 95.38 101 ARG A C 1
ATOM 825 O O . ARG A 1 101 ? -1.963 -0.625 5.562 1.00 95.38 101 ARG A O 1
ATOM 832 N N . TYR A 1 102 ? -1.288 -2.770 5.684 1.00 97.38 102 TYR A N 1
ATOM 833 C CA . TYR A 1 102 ? -1.691 -3.130 4.331 1.00 97.38 102 TYR A CA 1
ATOM 834 C C . TYR A 1 102 ? -3.029 -3.859 4.333 1.00 97.38 102 TYR A C 1
ATOM 836 O O . TYR A 1 102 ? -3.140 -4.994 4.797 1.00 97.38 102 TYR A O 1
ATOM 844 N N . GLU A 1 103 ? -4.044 -3.220 3.770 1.00 95.56 103 GLU A N 1
ATOM 845 C CA . GLU A 1 103 ? -5.312 -3.868 3.456 1.00 95.56 103 GLU A CA 1
ATOM 846 C C . GLU A 1 103 ? -5.173 -4.551 2.096 1.00 95.56 103 GLU A C 1
ATOM 848 O O . GLU A 1 103 ? -5.300 -3.912 1.049 1.00 95.56 103 GLU A O 1
ATOM 853 N N . ILE A 1 104 ? -4.839 -5.840 2.106 1.00 95.56 104 ILE A N 1
ATOM 854 C CA . ILE A 1 104 ? -4.696 -6.626 0.880 1.00 95.56 104 ILE A CA 1
ATOM 855 C C . ILE A 1 104 ? -6.087 -6.877 0.298 1.00 95.56 104 ILE A C 1
ATOM 857 O O . ILE A 1 104 ? -7.004 -7.281 1.010 1.00 95.56 104 ILE A O 1
ATOM 861 N N . TYR A 1 105 ? -6.242 -6.602 -0.996 1.00 93.38 105 TYR A N 1
ATOM 862 C CA . TYR A 1 105 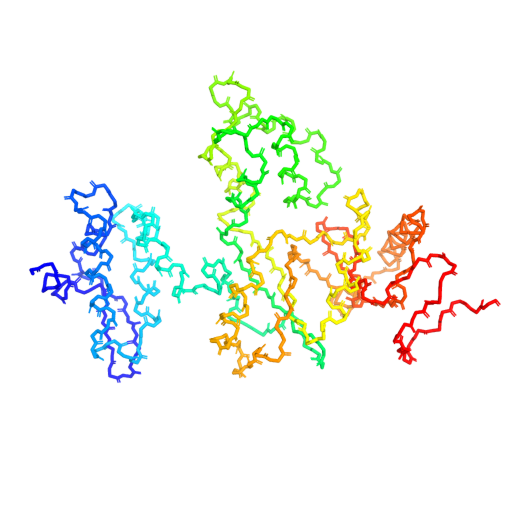? -7.504 -6.782 -1.698 1.00 93.38 105 TYR A CA 1
ATOM 863 C C . TYR A 1 105 ? -7.892 -8.263 -1.729 1.00 93.38 105 TYR A C 1
ATOM 865 O O . TYR A 1 105 ? -7.089 -9.106 -2.135 1.00 93.38 105 TYR A O 1
ATOM 873 N N . ASP A 1 106 ? -9.131 -8.559 -1.339 1.00 87.06 106 ASP A N 1
ATOM 874 C CA . ASP A 1 106 ? -9.684 -9.912 -1.349 1.00 87.06 106 ASP A CA 1
ATOM 875 C C . ASP A 1 106 ? -10.117 -10.307 -2.768 1.00 87.06 106 ASP A C 1
ATOM 877 O O . ASP A 1 106 ? -11.277 -10.225 -3.168 1.00 87.06 106 ASP A O 1
ATOM 881 N N . GLY A 1 107 ? -9.123 -10.636 -3.583 1.00 91.06 107 GLY A N 1
ATOM 882 C CA . GLY A 1 107 ? -9.295 -11.062 -4.959 1.00 91.06 107 GLY A CA 1
ATOM 883 C C . GLY A 1 107 ? -8.069 -11.818 -5.458 1.00 91.06 107 GLY A C 1
ATOM 884 O O . GLY A 1 107 ? -7.073 -11.944 -4.739 1.00 91.06 107 GLY A O 1
ATOM 885 N N . PRO A 1 108 ? -8.114 -12.336 -6.697 1.00 91.94 108 PRO A N 1
ATOM 886 C CA . PRO A 1 108 ? -6.992 -13.073 -7.250 1.00 91.94 108 PRO A CA 1
ATOM 887 C C . PRO A 1 108 ? -5.732 -12.190 -7.287 1.00 91.94 108 PRO A C 1
ATOM 889 O O . PRO A 1 108 ? -5.830 -10.998 -7.606 1.00 91.94 108 PRO A O 1
ATOM 892 N N . PRO A 1 109 ? -4.542 -12.756 -7.009 1.00 94.50 109 PRO A N 1
ATOM 893 C CA . PRO A 1 109 ? -3.291 -12.033 -7.186 1.00 94.50 109 PRO A CA 1
ATOM 894 C C . PRO A 1 109 ? -3.169 -11.460 -8.604 1.00 94.50 109 PRO A C 1
ATOM 896 O O . PRO A 1 109 ? -3.586 -12.083 -9.581 1.00 94.50 109 PRO A O 1
ATOM 899 N N . ILE A 1 110 ? -2.541 -10.290 -8.719 1.00 93.69 110 ILE A N 1
ATOM 900 C CA . ILE A 1 110 ? -2.225 -9.647 -10.003 1.00 93.69 110 ILE A CA 1
ATOM 901 C C . ILE A 1 110 ? -1.312 -10.559 -10.831 1.00 93.69 110 ILE A C 1
ATOM 903 O O . ILE A 1 110 ? -1.455 -10.659 -12.049 1.00 93.69 110 ILE A O 1
ATOM 907 N N . HIS A 1 111 ? -0.359 -11.215 -10.168 1.00 92.38 111 HIS A N 1
ATOM 908 C CA . HIS A 1 111 ? 0.597 -12.113 -10.800 1.00 92.38 111 HIS A CA 1
ATOM 909 C C . HIS A 1 111 ? 1.041 -13.210 -9.832 1.00 92.38 111 HIS A C 1
ATOM 911 O O . HIS A 1 111 ? 1.233 -12.956 -8.643 1.00 92.38 111 HIS A O 1
ATOM 917 N N . VAL A 1 112 ? 1.254 -14.416 -10.357 1.00 93.38 112 VAL A N 1
ATOM 918 C CA . VAL A 1 112 ? 1.770 -15.569 -9.612 1.00 93.38 112 VAL A CA 1
ATOM 919 C C . VAL A 1 112 ? 2.813 -16.277 -10.468 1.00 93.38 112 VAL A C 1
ATOM 921 O O . VAL A 1 112 ? 2.558 -16.599 -11.628 1.00 93.38 112 VAL A O 1
ATOM 924 N N . SER A 1 113 ? 3.976 -16.551 -9.886 1.00 91.44 113 SER A N 1
ATOM 925 C CA . SER A 1 113 ? 5.029 -17.374 -10.473 1.00 91.44 113 SER A CA 1
ATOM 926 C C . SER A 1 113 ? 5.698 -18.255 -9.413 1.00 91.44 113 SER A C 1
ATOM 928 O O . SER A 1 113 ? 5.378 -18.210 -8.221 1.00 91.44 113 SER A O 1
ATOM 930 N N . SER A 1 114 ? 6.665 -19.069 -9.839 1.00 90.94 114 SER A N 1
ATOM 931 C CA . SER A 1 114 ? 7.464 -19.882 -8.920 1.00 90.94 114 SER A CA 1
ATOM 932 C C . SER A 1 114 ? 8.294 -19.038 -7.945 1.00 90.94 114 SER A C 1
ATOM 934 O O . SER A 1 114 ? 8.571 -19.501 -6.837 1.00 90.94 114 SER A O 1
ATOM 936 N N . THR A 1 115 ? 8.664 -17.806 -8.313 1.00 92.62 115 THR A N 1
ATOM 937 C CA . THR A 1 115 ? 9.566 -16.952 -7.523 1.00 92.62 115 THR A CA 1
ATOM 938 C C . THR A 1 115 ? 8.895 -15.725 -6.914 1.00 92.62 115 THR A C 1
ATOM 940 O O . THR A 1 115 ? 9.440 -15.178 -5.954 1.00 92.62 115 THR A O 1
ATOM 943 N N . ALA A 1 116 ? 7.715 -15.316 -7.394 1.00 95.50 116 ALA A N 1
ATOM 944 C CA . ALA A 1 116 ? 7.014 -14.152 -6.862 1.00 95.50 116 ALA A CA 1
ATOM 945 C C . ALA A 1 116 ? 5.482 -14.256 -6.908 1.00 95.50 116 ALA A C 1
ATOM 947 O O . ALA A 1 116 ? 4.907 -14.873 -7.802 1.00 95.50 116 ALA A O 1
ATOM 948 N N . VAL A 1 117 ? 4.829 -13.571 -5.969 1.00 96.19 117 VAL A N 1
ATOM 949 C CA . VAL A 1 117 ? 3.382 -13.322 -5.947 1.00 96.19 117 VAL A CA 1
ATOM 950 C C . VAL A 1 117 ? 3.160 -11.820 -5.820 1.00 96.19 117 VAL A C 1
ATOM 952 O O . VAL A 1 117 ? 3.774 -11.175 -4.975 1.00 96.19 117 VAL A O 1
ATOM 955 N N . VAL A 1 118 ? 2.301 -11.246 -6.659 1.00 96.25 118 VAL A N 1
ATOM 956 C CA . VAL A 1 118 ? 1.985 -9.813 -6.644 1.00 96.25 118 VAL A CA 1
ATOM 957 C C . VAL A 1 118 ? 0.507 -9.622 -6.358 1.00 96.25 118 VAL A C 1
ATOM 959 O O . VAL A 1 118 ? -0.330 -10.190 -7.056 1.00 96.25 118 VAL A O 1
ATOM 962 N N . VAL A 1 119 ? 0.180 -8.792 -5.372 1.00 96.88 119 VAL A N 1
ATOM 963 C CA . VAL A 1 119 ? -1.203 -8.476 -4.986 1.00 96.88 119 VAL A CA 1
ATOM 964 C C . VAL A 1 119 ? -1.459 -6.975 -4.996 1.00 96.88 119 VAL A C 1
ATOM 966 O O . VAL A 1 119 ? -0.543 -6.171 -4.824 1.00 96.88 119 VAL A O 1
ATOM 969 N N . HIS A 1 120 ? -2.724 -6.608 -5.178 1.00 96.56 120 HIS A N 1
ATOM 970 C CA . HIS A 1 120 ? -3.215 -5.258 -4.928 1.00 96.56 120 HIS A CA 1
ATOM 971 C C . HIS A 1 120 ? -3.460 -5.088 -3.426 1.00 96.56 120 HIS A C 1
ATOM 973 O O . HIS A 1 120 ? -4.064 -5.955 -2.797 1.00 96.56 120 HIS A O 1
ATOM 979 N N . ALA A 1 121 ? -3.023 -3.970 -2.859 1.00 97.31 121 ALA A N 1
ATOM 980 C CA . ALA A 1 121 ? -3.343 -3.591 -1.492 1.00 97.31 121 ALA A CA 1
ATOM 981 C C . ALA A 1 121 ? -3.574 -2.080 -1.378 1.00 97.31 121 ALA A C 1
ATOM 983 O O . ALA A 1 121 ? -3.190 -1.305 -2.259 1.00 97.31 121 ALA A O 1
ATOM 984 N N . PHE A 1 122 ? -4.167 -1.664 -0.265 1.00 96.25 122 PHE A N 1
ATOM 985 C CA . PHE A 1 122 ? -4.165 -0.275 0.169 1.00 96.25 122 PHE A CA 1
ATOM 986 C C . PHE A 1 122 ? -3.194 -0.091 1.330 1.00 96.25 122 PHE A C 1
ATOM 988 O O . PHE A 1 122 ? -3.206 -0.858 2.291 1.00 96.25 122 PHE A O 1
ATOM 995 N N . ASP A 1 123 ? -2.362 0.937 1.236 1.00 96.44 123 ASP A N 1
ATOM 996 C CA . ASP A 1 123 ? -1.424 1.329 2.274 1.00 96.44 123 ASP A CA 1
ATOM 997 C C . ASP A 1 123 ? -2.019 2.466 3.113 1.00 96.44 123 ASP A C 1
ATOM 999 O O . ASP A 1 123 ? -2.164 3.597 2.640 1.00 96.44 123 ASP A O 1
ATOM 1003 N N . HIS A 1 124 ? -2.359 2.146 4.363 1.00 93.88 124 HIS A N 1
ATOM 1004 C CA . HIS A 1 124 ? -2.922 3.086 5.338 1.00 93.88 124 HIS A CA 1
ATOM 1005 C C . HIS A 1 124 ? -1.854 3.872 6.116 1.00 93.88 124 HIS A C 1
ATOM 1007 O O . HIS A 1 124 ? -2.183 4.800 6.849 1.00 93.88 124 HIS A O 1
ATOM 1013 N N . GLY A 1 125 ? -0.575 3.498 6.001 1.00 93.06 125 GLY A N 1
ATOM 1014 C CA . GLY A 1 125 ? 0.520 4.052 6.807 1.00 93.06 125 GLY A CA 1
ATOM 1015 C C . GLY A 1 125 ? 1.503 4.936 6.039 1.00 93.06 125 GLY A C 1
ATOM 1016 O O . GLY A 1 125 ? 2.299 5.636 6.664 1.00 93.06 125 GLY A O 1
ATOM 1017 N N . ILE A 1 126 ? 1.471 4.916 4.703 1.00 94.00 126 ILE A N 1
ATOM 1018 C CA . ILE A 1 126 ? 2.484 5.578 3.868 1.00 94.00 126 ILE A CA 1
ATOM 1019 C C . ILE A 1 126 ? 2.560 7.091 4.084 1.00 94.00 126 ILE A C 1
ATOM 1021 O O . ILE A 1 126 ? 3.663 7.626 4.153 1.00 94.00 126 ILE A O 1
ATOM 1025 N N . PHE A 1 127 ? 1.425 7.784 4.233 1.00 93.50 127 PHE A N 1
ATOM 1026 C CA . PHE A 1 127 ? 1.420 9.242 4.387 1.00 93.50 127 PHE A CA 1
ATOM 1027 C C . PHE A 1 127 ? 2.115 9.656 5.678 1.00 93.50 127 PHE A C 1
ATOM 1029 O O . PHE A 1 127 ? 3.049 10.454 5.633 1.00 93.50 127 PHE A O 1
ATOM 1036 N N . LYS A 1 128 ? 1.746 9.029 6.801 1.00 92.62 128 LYS A N 1
ATOM 1037 C CA . LYS A 1 128 ? 2.413 9.258 8.081 1.00 92.62 128 LYS A CA 1
ATOM 1038 C C . LYS A 1 128 ? 3.895 8.893 8.025 1.00 92.62 128 LYS A C 1
ATOM 1040 O O . LYS A 1 128 ? 4.723 9.677 8.465 1.00 92.62 128 LYS A O 1
ATOM 1045 N N . GLN A 1 129 ? 4.241 7.738 7.454 1.00 93.44 129 GLN A N 1
ATOM 1046 C CA . GLN A 1 129 ? 5.640 7.314 7.375 1.00 93.44 129 GLN A CA 1
ATOM 1047 C C . GLN A 1 129 ? 6.497 8.315 6.589 1.00 93.44 129 GLN A C 1
ATOM 1049 O O . GLN A 1 129 ? 7.595 8.647 7.023 1.00 93.44 129 GLN A O 1
ATOM 1054 N N . ILE A 1 130 ? 6.008 8.791 5.444 1.00 92.69 130 ILE A N 1
ATOM 1055 C CA . ILE A 1 130 ? 6.714 9.775 4.618 1.00 92.69 130 ILE A CA 1
ATOM 1056 C C . ILE A 1 130 ? 6.782 11.132 5.334 1.00 92.69 130 ILE A C 1
ATOM 1058 O O . ILE A 1 130 ? 7.835 11.764 5.328 1.00 92.69 130 ILE A O 1
ATOM 1062 N N . PHE A 1 131 ? 5.703 11.556 6.001 1.00 94.56 131 PHE A N 1
ATOM 1063 C CA . PHE A 1 131 ? 5.719 12.762 6.827 1.00 94.56 131 PHE A CA 1
ATOM 1064 C C . PHE A 1 131 ? 6.805 12.673 7.901 1.00 94.56 131 PHE A C 1
ATOM 1066 O O . PHE A 1 131 ? 7.674 13.533 7.955 1.00 94.56 131 PHE A O 1
ATOM 1073 N N . ASP A 1 132 ? 6.819 11.602 8.695 1.00 94.56 132 ASP A N 1
ATOM 1074 C CA . ASP A 1 132 ? 7.787 11.408 9.778 1.00 94.56 132 ASP A CA 1
ATOM 1075 C C . ASP A 1 132 ? 9.243 11.335 9.252 1.00 94.56 132 ASP A C 1
ATOM 1077 O O . ASP A 1 132 ? 10.175 11.703 9.963 1.00 94.56 132 ASP A O 1
ATOM 1081 N N . GLN A 1 133 ? 9.456 10.892 8.004 1.00 94.06 133 GLN A N 1
ATOM 1082 C CA . GLN A 1 133 ? 10.775 10.855 7.350 1.00 94.06 133 GLN A CA 1
ATOM 1083 C C . GLN A 1 133 ? 11.297 12.237 6.924 1.00 94.06 133 GLN A C 1
ATOM 1085 O O . GLN A 1 133 ? 12.513 12.424 6.857 1.00 94.06 133 GLN A O 1
ATOM 1090 N N . HIS A 1 134 ? 10.407 13.182 6.608 1.00 94.31 134 HIS A N 1
ATOM 1091 C CA . HIS A 1 134 ? 10.766 14.487 6.035 1.00 94.31 134 HIS A CA 1
ATOM 1092 C C . HIS A 1 134 ? 10.438 15.682 6.941 1.00 94.31 134 HIS A C 1
ATOM 1094 O O . HIS A 1 134 ? 10.948 16.781 6.712 1.00 94.31 134 HIS A O 1
ATOM 1100 N N . ALA A 1 135 ? 9.611 15.490 7.966 1.00 94.69 135 ALA A N 1
ATOM 1101 C CA . ALA A 1 135 ? 9.275 16.513 8.940 1.00 94.69 135 ALA A CA 1
ATOM 1102 C C . ALA A 1 135 ? 10.427 16.732 9.927 1.00 94.69 135 ALA A C 1
ATOM 1104 O O . ALA A 1 135 ? 11.086 15.801 10.389 1.00 94.69 135 ALA A O 1
ATOM 1105 N N . VAL A 1 136 ? 10.628 17.990 10.309 1.00 93.06 136 VAL A N 1
ATOM 1106 C CA . VAL A 1 136 ? 11.593 18.395 11.331 1.00 93.06 136 VAL A CA 1
ATOM 1107 C C . VAL A 1 136 ? 10.808 18.993 12.489 1.00 93.06 136 VAL A C 1
ATOM 1109 O O . VAL A 1 136 ? 10.032 19.926 12.305 1.00 93.06 136 VAL A O 1
ATOM 1112 N N . ASN A 1 137 ? 10.987 18.442 13.692 1.00 90.50 137 ASN A N 1
ATOM 1113 C CA . ASN A 1 137 ? 10.257 18.852 14.901 1.00 90.50 137 ASN A CA 1
ATOM 1114 C C . ASN A 1 137 ? 8.720 18.809 14.755 1.00 90.50 137 ASN A C 1
ATOM 1116 O O . ASN A 1 137 ? 8.019 19.620 15.353 1.00 90.50 137 ASN A O 1
ATOM 1120 N N . GLY A 1 138 ? 8.195 17.858 13.973 1.00 90.44 138 GLY A N 1
ATOM 1121 C CA . GLY A 1 138 ? 6.751 17.680 13.778 1.00 90.44 138 GLY A CA 1
ATOM 1122 C C . GLY A 1 138 ? 6.116 18.616 12.745 1.00 90.44 138 GLY A C 1
ATOM 1123 O O . GLY A 1 138 ? 4.893 18.617 12.619 1.00 90.44 138 GLY A O 1
ATOM 1124 N N . SER A 1 139 ? 6.928 19.367 11.996 1.00 92.88 139 SER A N 1
ATOM 1125 C CA . SER A 1 139 ? 6.470 20.237 10.913 1.00 92.88 139 SER A CA 1
ATOM 1126 C C . SER A 1 139 ? 7.219 19.947 9.615 1.00 92.88 139 SER A C 1
ATOM 1128 O O . SER A 1 139 ? 8.422 19.679 9.612 1.00 92.88 139 SER A O 1
ATOM 1130 N N . LEU A 1 140 ? 6.507 20.021 8.495 1.00 93.94 140 LEU A N 1
ATOM 1131 C CA . LEU A 1 140 ? 7.030 19.760 7.161 1.00 93.94 140 LEU A CA 1
ATOM 1132 C C . LEU A 1 140 ? 7.305 21.085 6.443 1.00 93.94 140 LEU A C 1
ATOM 1134 O O . LEU A 1 140 ? 6.390 21.876 6.227 1.00 93.94 140 LEU A O 1
ATOM 1138 N N . SER A 1 141 ? 8.563 21.341 6.085 1.00 93.38 141 SER A N 1
ATOM 1139 C CA . SER A 1 141 ? 8.930 22.499 5.260 1.00 93.38 141 SER A CA 1
ATOM 1140 C C . SER A 1 141 ? 8.474 22.311 3.809 1.00 93.38 141 SER A C 1
ATOM 1142 O O . SER A 1 141 ? 8.081 21.212 3.415 1.00 93.38 141 SER A O 1
ATOM 1144 N N . ARG A 1 142 ? 8.583 23.361 2.986 1.00 90.38 142 ARG A N 1
ATOM 1145 C CA . ARG A 1 142 ? 8.309 23.263 1.542 1.00 90.38 142 ARG A CA 1
ATOM 1146 C C . ARG A 1 142 ? 9.169 22.201 0.855 1.00 90.38 142 ARG A C 1
ATOM 1148 O O . ARG A 1 142 ? 8.627 21.340 0.178 1.00 90.38 142 ARG A O 1
ATOM 1155 N N . ASP A 1 143 ? 10.473 22.189 1.120 1.00 89.69 143 ASP A N 1
ATOM 1156 C CA . ASP A 1 143 ? 11.380 21.180 0.553 1.00 89.69 143 ASP A CA 1
ATOM 1157 C C . ASP A 1 143 ? 10.999 19.756 0.991 1.00 89.69 143 ASP A C 1
ATOM 1159 O O . ASP A 1 143 ? 11.060 18.809 0.204 1.00 89.69 143 ASP A O 1
ATOM 1163 N N . GLY A 1 144 ? 10.582 19.597 2.253 1.00 91.19 144 GLY A N 1
ATOM 1164 C CA . GLY A 1 144 ? 10.077 18.326 2.766 1.00 91.19 144 GLY A CA 1
ATOM 1165 C C . GLY A 1 144 ? 8.793 17.902 2.056 1.00 91.19 144 GLY A C 1
ATOM 1166 O O . GLY A 1 144 ? 8.672 16.755 1.639 1.00 91.19 144 GLY A O 1
ATOM 1167 N N . PHE A 1 145 ? 7.861 18.833 1.860 1.00 91.06 145 PHE A N 1
ATOM 1168 C CA . PHE A 1 145 ? 6.623 18.603 1.123 1.00 91.06 145 PHE A CA 1
ATOM 1169 C C . PHE A 1 145 ? 6.876 18.211 -0.333 1.00 91.06 145 PHE A C 1
ATOM 1171 O O . PHE A 1 145 ? 6.283 17.241 -0.804 1.00 91.06 145 PHE A O 1
ATOM 1178 N N . ASP A 1 146 ? 7.802 18.883 -1.016 1.00 87.06 146 ASP A N 1
ATOM 1179 C CA . ASP A 1 146 ? 8.189 18.546 -2.384 1.00 87.06 146 ASP A CA 1
ATOM 1180 C C . ASP A 1 146 ? 8.775 17.131 -2.462 1.00 87.06 146 ASP A C 1
ATOM 1182 O O . ASP A 1 146 ? 8.413 16.354 -3.350 1.00 87.06 146 ASP A O 1
ATOM 1186 N N . ALA A 1 147 ? 9.618 16.745 -1.499 1.00 87.62 147 ALA A N 1
ATOM 1187 C CA . ALA A 1 147 ? 10.149 15.387 -1.413 1.00 87.62 147 ALA A CA 1
ATOM 1188 C C . ALA A 1 147 ? 9.034 14.345 -1.202 1.00 87.62 147 ALA A C 1
ATOM 1190 O O . ALA A 1 147 ? 8.980 13.343 -1.923 1.00 87.62 147 ALA A O 1
ATOM 1191 N N . CYS A 1 148 ? 8.100 14.604 -0.282 1.00 90.19 148 CYS A N 1
ATOM 1192 C CA . CYS A 1 148 ? 6.930 13.758 -0.052 1.00 90.19 148 CYS A CA 1
ATOM 1193 C C . CYS A 1 148 ? 6.086 13.603 -1.326 1.00 90.19 148 CYS A C 1
ATOM 1195 O O . CYS A 1 148 ? 5.765 12.487 -1.748 1.00 90.19 148 CYS A O 1
ATOM 1197 N N . ALA A 1 149 ? 5.765 14.723 -1.976 1.00 85.56 149 ALA A N 1
ATOM 1198 C CA . ALA A 1 149 ? 4.968 14.759 -3.190 1.00 85.56 149 ALA A CA 1
ATOM 1199 C C . ALA A 1 149 ? 5.662 14.024 -4.341 1.00 85.56 149 ALA A C 1
ATOM 1201 O O . ALA A 1 149 ? 4.989 13.334 -5.099 1.00 85.56 149 ALA A O 1
ATOM 1202 N N . GLN A 1 150 ? 6.991 14.093 -4.457 1.00 82.38 150 GLN A N 1
ATOM 1203 C CA . GLN A 1 150 ? 7.759 13.341 -5.455 1.00 82.38 150 GLN A CA 1
ATOM 1204 C C . GLN A 1 150 ? 7.796 11.828 -5.201 1.00 82.38 150 GLN A C 1
ATOM 1206 O O . GLN A 1 150 ? 7.976 11.058 -6.152 1.00 82.38 150 GLN A O 1
ATOM 1211 N N . ILE A 1 151 ? 7.692 11.382 -3.947 1.00 85.19 151 ILE A N 1
ATOM 1212 C CA . ILE A 1 151 ? 7.587 9.953 -3.612 1.00 85.19 151 ILE A CA 1
ATOM 1213 C C . ILE A 1 151 ? 6.184 9.443 -3.954 1.00 85.19 151 ILE A C 1
ATOM 1215 O O . ILE A 1 151 ? 6.045 8.361 -4.525 1.00 85.19 151 ILE A O 1
ATOM 1219 N N . LEU A 1 152 ? 5.158 10.232 -3.629 1.00 83.81 152 LEU A N 1
ATOM 1220 C CA . LEU A 1 152 ? 3.753 9.868 -3.815 1.00 83.81 152 LEU A CA 1
ATOM 1221 C C . LEU A 1 152 ? 3.260 10.046 -5.260 1.00 83.81 152 LEU A C 1
ATOM 1223 O O . LEU A 1 152 ? 2.405 9.290 -5.716 1.00 83.81 152 LEU A O 1
ATOM 1227 N N . SER A 1 153 ? 3.798 11.024 -5.988 1.00 73.62 153 SER A N 1
ATOM 1228 C CA . SER A 1 153 ? 3.431 11.329 -7.373 1.00 73.62 153 SER A CA 1
ATOM 1229 C C . SER A 1 153 ? 4.350 10.606 -8.352 1.00 73.62 153 SER A C 1
ATOM 1231 O O . SER A 1 153 ? 5.572 10.723 -8.265 1.00 73.62 153 SER A O 1
ATOM 1233 N N . GLN A 1 154 ? 3.783 9.944 -9.365 1.00 59.78 154 GLN A N 1
ATOM 1234 C CA . GLN A 1 154 ? 4.562 9.463 -10.517 1.00 59.78 154 GLN A CA 1
ATOM 1235 C C . GLN A 1 154 ? 4.499 10.395 -11.740 1.00 59.78 154 GLN A C 1
ATOM 1237 O O . GLN A 1 154 ? 5.050 10.082 -12.805 1.00 59.78 154 GLN A O 1
ATOM 1242 N N . LYS A 1 155 ? 3.847 11.558 -11.600 1.00 52.28 155 LYS A N 1
ATOM 1243 C CA . LYS A 1 155 ? 3.662 12.540 -12.675 1.00 52.28 155 LYS A CA 1
ATOM 1244 C C . LYS A 1 155 ? 4.908 13.405 -12.888 1.00 52.28 155 LYS A C 1
ATOM 1246 O O . LYS A 1 155 ? 5.476 13.952 -11.951 1.00 52.28 155 LYS A O 1
ATOM 1251 N N . LYS A 1 156 ? 5.272 13.593 -14.166 1.00 41.94 156 LYS A N 1
ATOM 1252 C CA . LYS A 1 156 ? 6.368 14.470 -14.635 1.00 41.94 156 LYS A CA 1
ATOM 1253 C C . LYS A 1 156 ? 6.141 15.969 -14.364 1.00 41.94 156 LYS A C 1
ATOM 1255 O O . LYS A 1 156 ? 7.099 16.719 -14.426 1.00 41.94 156 LYS A O 1
ATOM 1260 N N . SER A 1 157 ? 4.913 16.413 -14.093 1.00 45.31 157 SER A N 1
ATOM 1261 C CA . SER A 1 157 ? 4.572 17.837 -13.921 1.00 45.31 157 SER A CA 1
ATOM 1262 C C . SER A 1 157 ? 4.549 18.289 -12.454 1.00 45.31 157 SER A C 1
ATOM 1264 O O . SER A 1 157 ? 3.841 19.234 -12.113 1.00 45.31 157 SER A O 1
ATOM 1266 N N . ALA A 1 158 ? 5.257 17.579 -11.570 1.00 47.75 158 ALA A N 1
ATOM 1267 C CA . ALA A 1 158 ? 5.265 17.861 -10.136 1.00 47.75 158 ALA A CA 1
ATOM 1268 C C . ALA A 1 158 ? 5.849 19.250 -9.807 1.00 47.75 158 ALA A C 1
ATOM 1270 O O . ALA A 1 158 ? 5.419 19.875 -8.850 1.00 47.75 158 ALA A O 1
ATOM 1271 N N . GLU A 1 159 ? 6.760 19.778 -10.621 1.00 44.84 159 GLU A N 1
ATOM 1272 C CA . GLU A 1 159 ? 7.459 21.033 -10.307 1.00 44.84 159 GLU A CA 1
ATOM 1273 C C . GLU A 1 159 ? 6.538 22.271 -10.322 1.00 44.84 159 GLU A C 1
ATOM 1275 O O . GLU A 1 159 ? 6.694 23.146 -9.477 1.00 44.84 159 GLU A O 1
ATOM 1280 N N . GLU A 1 160 ? 5.528 22.329 -11.200 1.00 44.34 160 GLU A N 1
ATOM 1281 C CA . GLU A 1 160 ? 4.586 23.466 -11.252 1.00 44.34 160 GLU A CA 1
ATOM 1282 C C . GLU A 1 160 ? 3.326 23.264 -10.391 1.00 44.34 160 GLU A C 1
ATOM 1284 O O . GLU A 1 160 ? 2.723 24.242 -9.959 1.00 44.34 160 GLU A O 1
ATOM 1289 N N . ILE A 1 161 ? 2.925 22.017 -10.108 1.00 51.75 161 ILE A N 1
ATOM 1290 C CA . ILE A 1 161 ? 1.682 21.712 -9.369 1.00 51.75 161 ILE A CA 1
ATOM 1291 C C . ILE A 1 161 ? 1.915 21.657 -7.848 1.00 51.75 161 ILE A C 1
ATOM 1293 O O . ILE A 1 161 ? 1.022 21.996 -7.073 1.00 51.75 161 ILE A O 1
ATOM 1297 N N . VAL A 1 162 ? 3.107 21.249 -7.400 1.00 56.66 162 VAL A N 1
ATOM 1298 C CA . VAL A 1 162 ? 3.375 20.997 -5.974 1.00 56.66 162 VAL A CA 1
ATOM 1299 C C . VAL A 1 162 ? 3.625 22.300 -5.203 1.00 56.66 162 VAL A C 1
ATOM 1301 O O . VAL A 1 162 ? 3.083 22.468 -4.112 1.00 56.66 162 VAL A O 1
ATOM 1304 N N . SER A 1 163 ? 4.322 23.281 -5.791 1.00 58.00 163 SER A N 1
ATOM 1305 C CA . SER A 1 163 ? 4.597 24.553 -5.102 1.00 58.00 163 SER A CA 1
ATOM 1306 C C . SER A 1 163 ? 3.319 25.344 -4.784 1.00 58.00 163 SER A C 1
ATOM 1308 O O . SER A 1 163 ? 3.189 25.876 -3.684 1.00 58.00 163 SER A O 1
ATOM 1310 N N . SER A 1 164 ? 2.333 25.356 -5.694 1.00 65.31 164 SER A N 1
ATOM 1311 C CA . SER A 1 164 ? 1.047 26.026 -5.451 1.00 65.31 164 SER A CA 1
ATOM 1312 C C . SER A 1 164 ? 0.177 25.311 -4.422 1.00 65.31 164 SER A C 1
ATOM 1314 O O . SER A 1 164 ? -0.618 25.957 -3.746 1.00 65.31 164 SER A O 1
ATOM 1316 N N . ASP A 1 165 ? 0.301 23.985 -4.312 1.00 80.81 165 ASP A N 1
ATOM 1317 C CA . ASP A 1 165 ? -0.477 23.228 -3.337 1.00 80.81 165 ASP A CA 1
ATOM 1318 C C . ASP A 1 165 ? 0.005 23.543 -1.915 1.00 80.81 165 ASP A C 1
ATOM 1320 O O . ASP A 1 165 ? -0.830 23.776 -1.051 1.00 80.81 165 ASP A O 1
ATOM 1324 N N . PHE A 1 166 ? 1.314 23.658 -1.663 1.00 85.19 166 PHE A N 1
ATOM 1325 C CA . PHE A 1 166 ? 1.825 23.969 -0.320 1.00 85.19 166 PHE A CA 1
ATOM 1326 C C . PHE A 1 166 ? 1.154 25.209 0.299 1.00 85.19 166 PHE A C 1
ATOM 1328 O O . PHE A 1 166 ? 0.656 25.152 1.422 1.00 85.19 166 PHE A O 1
ATOM 1335 N N . ASP A 1 167 ? 1.070 26.303 -0.463 1.00 85.81 167 ASP A N 1
ATOM 1336 C CA . ASP A 1 167 ? 0.500 27.576 -0.001 1.00 85.81 167 ASP A CA 1
ATOM 1337 C C . ASP A 1 167 ? -1.011 27.509 0.270 1.00 85.81 167 ASP A C 1
ATOM 1339 O O . ASP A 1 167 ? -1.534 28.265 1.085 1.00 85.81 167 ASP A O 1
ATOM 1343 N N . ILE A 1 168 ? -1.730 26.590 -0.382 1.00 85.56 168 ILE A N 1
ATOM 1344 C CA . ILE A 1 168 ? -3.164 26.369 -0.141 1.00 85.56 168 ILE A CA 1
ATOM 1345 C C . ILE A 1 168 ? -3.391 25.688 1.215 1.00 85.56 168 ILE A C 1
ATOM 1347 O O . ILE A 1 168 ? -4.396 25.953 1.884 1.00 85.56 168 ILE A O 1
ATOM 1351 N N . TYR A 1 169 ? -2.483 24.793 1.612 1.00 85.31 169 TYR A N 1
ATOM 1352 C CA . TYR A 1 169 ? -2.628 23.993 2.827 1.00 85.31 169 TYR A CA 1
ATOM 1353 C C . TYR A 1 169 ? -1.922 24.598 4.045 1.00 85.31 169 TYR A C 1
ATOM 1355 O O . TYR A 1 169 ? -2.357 24.310 5.159 1.00 85.31 169 TYR A O 1
ATOM 1363 N N . ASP A 1 170 ? -0.931 25.480 3.867 1.00 86.56 170 ASP A N 1
ATOM 1364 C CA . ASP A 1 170 ? -0.353 26.288 4.953 1.00 86.56 170 ASP A CA 1
ATOM 1365 C C . ASP A 1 170 ? -1.282 27.459 5.293 1.00 86.56 170 ASP A C 1
ATOM 1367 O O . ASP A 1 170 ? -1.015 28.631 5.017 1.00 86.56 170 ASP A O 1
ATOM 1371 N N . LYS A 1 171 ? -2.417 27.139 5.920 1.00 81.81 171 LYS A N 1
ATOM 1372 C CA . LYS A 1 171 ? -3.454 28.126 6.267 1.00 81.81 171 LYS A CA 1
ATOM 1373 C C . LYS A 1 171 ? -2.943 29.212 7.210 1.00 81.81 171 LYS A C 1
ATOM 1375 O O . LYS A 1 171 ? -3.521 30.295 7.277 1.00 81.81 171 LYS A O 1
ATOM 1380 N N . SER A 1 172 ? -1.898 28.898 7.967 1.00 83.62 172 SER A N 1
ATOM 1381 C CA . SER A 1 172 ? -1.271 29.807 8.921 1.00 83.62 172 SER A CA 1
ATOM 1382 C C . SER A 1 172 ? -0.208 30.717 8.300 1.00 83.62 172 SER A C 1
ATOM 1384 O O . SER A 1 172 ? 0.252 31.634 8.980 1.00 83.62 172 SER A O 1
ATOM 1386 N N . ALA A 1 173 ? 0.172 30.478 7.036 1.00 82.00 173 ALA A N 1
ATOM 1387 C CA . ALA A 1 173 ? 1.317 31.100 6.372 1.00 82.00 173 ALA A CA 1
ATOM 1388 C C . ALA A 1 173 ? 2.606 31.021 7.218 1.00 82.00 173 ALA A C 1
ATOM 1390 O O . ALA A 1 173 ? 3.405 31.960 7.259 1.00 82.00 173 ALA A O 1
ATOM 1391 N N . SER A 1 174 ? 2.789 29.909 7.937 1.00 85.25 174 SER A N 1
ATOM 1392 C CA . SER A 1 174 ? 3.939 29.687 8.819 1.00 85.25 174 SER A CA 1
ATOM 1393 C C . SER A 1 174 ? 5.213 29.305 8.061 1.00 85.25 174 SER A C 1
ATOM 1395 O O . SER A 1 174 ? 6.301 29.314 8.637 1.00 85.25 174 SER A O 1
ATOM 1397 N N . GLY A 1 175 ? 5.089 28.954 6.779 1.00 87.19 175 GLY A N 1
ATOM 1398 C CA . GLY A 1 175 ? 6.144 28.342 5.980 1.00 87.19 175 GLY A CA 1
ATOM 1399 C C . GLY A 1 175 ? 6.330 26.850 6.271 1.00 87.19 175 GLY A C 1
ATOM 1400 O O . GLY A 1 175 ? 7.342 26.273 5.865 1.00 87.19 175 GLY A O 1
ATOM 1401 N N . SER A 1 176 ? 5.390 26.220 6.981 1.00 91.38 176 SER A N 1
ATOM 1402 C CA . SER A 1 176 ? 5.441 24.804 7.350 1.00 91.38 176 SER A CA 1
ATOM 1403 C C . SER A 1 176 ? 4.046 24.187 7.462 1.00 91.38 176 SER A C 1
ATOM 1405 O O . SER A 1 176 ? 3.089 24.880 7.789 1.00 91.38 176 SER A O 1
ATOM 1407 N N . LEU A 1 177 ? 3.936 22.881 7.223 1.00 92.62 177 LEU A N 1
ATOM 1408 C CA . LEU A 1 177 ? 2.696 22.125 7.400 1.00 92.62 177 LEU A CA 1
ATOM 1409 C C . LEU A 1 177 ? 2.775 21.230 8.632 1.00 92.62 177 LEU A C 1
ATOM 1411 O O . LEU A 1 177 ? 3.754 20.510 8.838 1.00 92.62 177 LEU A O 1
ATOM 1415 N N . THR A 1 178 ? 1.708 21.222 9.418 1.00 93.75 178 THR A N 1
ATOM 1416 C CA . THR A 1 178 ? 1.490 20.222 10.467 1.00 93.75 178 THR A CA 1
ATOM 1417 C C . THR A 1 178 ? 1.121 18.859 9.866 1.00 93.75 178 THR A C 1
ATOM 1419 O O . THR A 1 178 ? 0.681 18.763 8.718 1.00 93.75 178 THR A O 1
ATOM 1422 N N . GLU A 1 179 ? 1.226 17.785 10.659 1.00 93.12 179 GLU A N 1
ATOM 1423 C CA . GLU A 1 179 ? 0.779 16.440 10.245 1.00 93.12 179 GLU A CA 1
ATOM 1424 C C . GLU A 1 179 ? -0.695 16.436 9.796 1.00 93.12 179 GLU A C 1
ATOM 1426 O O . GLU A 1 179 ? -1.067 15.733 8.858 1.00 93.12 179 GLU A O 1
ATOM 1431 N N . VAL A 1 180 ? -1.540 17.253 10.432 1.00 90.75 180 VAL A N 1
ATOM 1432 C CA . VAL A 1 180 ? -2.968 17.360 10.103 1.00 90.75 180 VAL A CA 1
ATOM 1433 C C . VAL A 1 180 ? -3.176 18.008 8.735 1.00 90.75 180 VAL A C 1
ATOM 1435 O O . VAL A 1 180 ? -3.946 17.491 7.926 1.00 90.75 180 VAL A O 1
ATOM 1438 N N . GLU A 1 181 ? -2.485 19.113 8.453 1.00 92.62 181 GLU A N 1
ATOM 1439 C CA . GLU A 1 181 ? -2.578 19.803 7.160 1.00 92.62 181 GLU A CA 1
ATOM 1440 C C . GLU A 1 181 ? -2.037 18.933 6.024 1.00 92.62 181 GLU A C 1
ATOM 1442 O O . GLU A 1 181 ? -2.668 18.826 4.971 1.00 92.62 181 GLU A O 1
ATOM 1447 N N . TYR A 1 182 ? -0.918 18.245 6.259 1.00 92.19 182 TYR A N 1
ATOM 1448 C CA . TYR A 1 182 ? -0.345 17.319 5.290 1.00 92.19 182 TYR A CA 1
ATOM 1449 C C . TYR A 1 182 ? -1.261 16.117 5.012 1.00 92.19 182 TYR A C 1
ATOM 1451 O O . TYR A 1 182 ? -1.506 15.783 3.853 1.00 92.19 182 TYR A O 1
ATOM 1459 N N . ASN A 1 183 ? -1.831 15.493 6.049 1.00 90.75 183 ASN A N 1
ATOM 1460 C CA . ASN A 1 183 ? -2.780 14.394 5.858 1.00 90.75 183 ASN A CA 1
ATOM 1461 C C . ASN A 1 183 ? -4.027 14.850 5.092 1.00 90.75 183 ASN A C 1
ATOM 1463 O O . ASN A 1 183 ? -4.518 14.112 4.241 1.00 90.75 183 ASN A O 1
ATOM 1467 N N . HIS A 1 184 ? -4.504 16.075 5.335 1.00 89.62 184 HIS A N 1
ATOM 1468 C CA . HIS A 1 184 ? -5.617 16.643 4.579 1.00 89.62 184 HIS A CA 1
ATOM 1469 C C . HIS A 1 184 ? -5.277 16.826 3.092 1.00 89.62 184 HIS A C 1
ATOM 1471 O O . HIS A 1 184 ? -6.098 16.509 2.232 1.00 89.62 184 HIS A O 1
ATOM 1477 N N . TYR A 1 185 ? -4.059 17.279 2.779 1.00 89.62 185 TYR A N 1
ATOM 1478 C CA . TYR A 1 185 ? -3.554 17.322 1.405 1.00 89.62 185 TYR A CA 1
ATOM 1479 C C . TYR A 1 185 ? -3.549 15.931 0.755 1.00 89.62 185 TYR A C 1
ATOM 1481 O O . TYR A 1 185 ? -4.094 15.760 -0.340 1.00 89.62 185 TYR A O 1
ATOM 1489 N N . CYS A 1 186 ? -2.980 14.928 1.432 1.00 90.25 186 CYS A N 1
ATOM 1490 C CA . CYS A 1 186 ? -2.932 13.560 0.918 1.00 90.25 186 CYS A CA 1
ATOM 1491 C C . CYS A 1 186 ? -4.337 13.004 0.669 1.00 90.25 186 CYS A C 1
ATOM 1493 O O . CYS A 1 186 ? -4.594 12.466 -0.406 1.00 90.25 186 CYS A O 1
ATOM 1495 N N . GLU A 1 187 ? -5.260 13.195 1.614 1.00 88.19 187 GLU A N 1
ATOM 1496 C CA . GLU A 1 187 ? -6.641 12.732 1.494 1.00 88.19 187 GLU A CA 1
ATOM 1497 C C . GLU A 1 187 ? -7.359 13.362 0.296 1.00 88.19 187 GLU A C 1
ATOM 1499 O O . GLU A 1 187 ? -7.987 12.648 -0.488 1.00 88.19 187 GLU A O 1
ATOM 1504 N N . GLN A 1 188 ? -7.222 14.676 0.095 1.00 86.81 188 GLN A N 1
ATOM 1505 C CA . GLN A 1 188 ? -7.860 15.357 -1.032 1.00 86.81 188 GLN A CA 1
ATOM 1506 C C . GLN A 1 188 ? -7.278 14.950 -2.392 1.00 86.81 188 GLN A C 1
ATOM 1508 O O . GLN A 1 188 ? -8.016 14.867 -3.375 1.00 86.81 188 GLN A O 1
ATOM 1513 N N . LYS A 1 189 ? -5.960 14.735 -2.482 1.00 85.12 189 LYS A N 1
ATOM 1514 C CA . LYS A 1 189 ? -5.278 14.511 -3.769 1.00 85.12 189 LYS A CA 1
ATOM 1515 C C . LYS A 1 189 ? -5.169 13.040 -4.155 1.00 85.12 189 LYS A C 1
ATOM 1517 O O . LYS A 1 189 ? -5.201 12.725 -5.344 1.00 85.12 189 LYS A O 1
ATOM 1522 N N . LEU A 1 190 ? -5.009 12.157 -3.174 1.00 84.94 190 LEU A N 1
ATOM 1523 C CA . LEU A 1 190 ? -4.696 10.737 -3.365 1.00 84.94 190 LEU A CA 1
ATOM 1524 C C . LEU A 1 190 ? -5.754 9.810 -2.747 1.00 84.94 190 LEU A C 1
ATOM 1526 O O . LEU A 1 190 ? -5.731 8.607 -3.010 1.00 84.94 190 LEU A O 1
ATOM 1530 N N . GLY A 1 191 ? -6.688 10.358 -1.965 1.00 86.50 191 GLY A N 1
ATOM 1531 C CA . GLY A 1 191 ? -7.621 9.601 -1.136 1.00 86.50 191 GLY A CA 1
ATOM 1532 C C . GLY A 1 191 ? -7.046 9.294 0.248 1.00 86.50 191 GLY A C 1
ATOM 1533 O O . GLY A 1 191 ? -5.873 9.524 0.527 1.00 86.50 191 GLY A O 1
ATOM 1534 N N . SER A 1 192 ? -7.877 8.741 1.131 1.00 84.81 192 SER A N 1
ATOM 1535 C CA . SER A 1 192 ? -7.505 8.438 2.524 1.00 84.81 192 SER A CA 1
ATOM 1536 C C . SER A 1 192 ? -6.433 7.350 2.679 1.00 84.81 192 SER A C 1
ATOM 1538 O O . SER A 1 192 ? -5.875 7.182 3.760 1.00 84.81 192 SER A O 1
ATOM 1540 N N . LYS A 1 193 ? -6.137 6.607 1.607 1.00 89.69 193 LYS A N 1
ATOM 1541 C CA . LYS A 1 193 ? -5.162 5.512 1.558 1.00 89.69 193 LYS A CA 1
ATOM 1542 C C . LYS A 1 193 ? -4.583 5.376 0.153 1.00 89.69 193 LYS A C 1
ATOM 1544 O O . LYS A 1 193 ? -5.282 5.624 -0.830 1.00 89.69 193 LYS A O 1
ATOM 1549 N N . LEU A 1 194 ? -3.328 4.940 0.040 1.00 92.94 194 LEU A N 1
ATOM 1550 C CA . LEU A 1 194 ? -2.661 4.803 -1.258 1.00 92.94 194 LEU A CA 1
ATOM 1551 C C . LEU A 1 194 ? -2.860 3.401 -1.842 1.00 92.94 194 LEU A C 1
ATOM 1553 O O . LEU A 1 194 ? -2.688 2.402 -1.150 1.00 92.94 194 LEU A O 1
ATOM 1557 N N . ARG A 1 195 ? -3.162 3.311 -3.139 1.00 93.56 195 ARG A N 1
ATOM 1558 C CA . ARG A 1 195 ? -3.215 2.033 -3.865 1.00 93.56 195 ARG A CA 1
ATOM 1559 C C . ARG A 1 195 ? -1.808 1.569 -4.222 1.00 93.56 195 ARG A C 1
ATOM 1561 O O . ARG A 1 195 ? -1.081 2.264 -4.932 1.00 93.56 195 ARG A O 1
ATOM 1568 N N . VAL A 1 196 ? -1.444 0.374 -3.775 1.00 95.75 196 VAL A N 1
ATOM 1569 C CA . VAL A 1 196 ? -0.106 -0.192 -3.963 1.00 95.75 196 VAL A CA 1
ATOM 1570 C C . VAL A 1 196 ? -0.169 -1.606 -4.534 1.00 95.75 196 VAL A C 1
ATOM 1572 O O . VAL A 1 196 ? -1.149 -2.333 -4.365 1.00 95.75 196 VAL A O 1
ATOM 1575 N N . ALA A 1 197 ? 0.900 -1.997 -5.217 1.00 97.00 197 ALA A N 1
ATOM 1576 C CA . ALA A 1 197 ? 1.208 -3.385 -5.507 1.00 97.00 197 ALA A CA 1
ATOM 1577 C C . ALA A 1 197 ? 2.239 -3.886 -4.488 1.00 97.00 197 ALA A C 1
ATOM 1579 O O . ALA A 1 197 ? 3.281 -3.255 -4.285 1.00 97.00 197 ALA A O 1
ATOM 1580 N N . MET A 1 198 ? 1.958 -5.030 -3.869 1.00 97.75 198 MET A N 1
ATOM 1581 C CA . MET A 1 198 ? 2.901 -5.730 -2.998 1.00 97.75 198 MET A CA 1
ATOM 1582 C C . MET A 1 198 ? 3.433 -6.957 -3.730 1.00 97.75 198 MET A C 1
ATOM 1584 O O . MET A 1 198 ? 2.665 -7.860 -4.057 1.00 97.75 198 MET A O 1
ATOM 1588 N N . LYS A 1 199 ? 4.740 -6.982 -4.000 1.00 97.50 199 LYS A N 1
ATOM 1589 C CA . LYS A 1 199 ? 5.446 -8.107 -4.623 1.00 97.50 199 LYS A CA 1
ATOM 1590 C C . LYS A 1 199 ? 6.160 -8.903 -3.535 1.00 97.50 199 LYS A C 1
ATOM 1592 O O . LYS A 1 199 ? 7.170 -8.453 -3.006 1.00 97.50 199 LYS A O 1
ATOM 1597 N N . PHE A 1 200 ? 5.633 -10.079 -3.226 1.00 97.19 200 PHE A N 1
ATOM 1598 C CA . PHE A 1 200 ? 6.228 -11.074 -2.342 1.00 97.19 200 PHE A CA 1
ATOM 1599 C C . PHE A 1 200 ? 7.182 -11.951 -3.155 1.00 97.19 200 PHE A C 1
ATOM 1601 O O . PHE A 1 200 ? 6.802 -12.488 -4.194 1.00 97.19 200 PHE A O 1
ATOM 1608 N N . MET A 1 201 ? 8.421 -12.096 -2.705 1.00 97.00 201 MET A N 1
ATOM 1609 C CA . MET A 1 201 ? 9.516 -12.760 -3.406 1.00 97.00 201 MET A CA 1
ATOM 1610 C C . MET A 1 201 ? 10.079 -13.893 -2.552 1.00 97.00 201 MET A C 1
ATOM 1612 O O . MET A 1 201 ? 10.287 -13.752 -1.345 1.00 97.00 201 MET A O 1
ATOM 1616 N N . ARG A 1 202 ? 10.351 -15.024 -3.204 1.00 96.00 202 ARG A N 1
ATOM 1617 C CA . ARG A 1 202 ? 10.906 -16.229 -2.574 1.00 96.00 202 ARG A CA 1
ATOM 1618 C C . ARG A 1 202 ? 12.394 -16.094 -2.268 1.00 96.00 202 ARG A C 1
ATOM 1620 O O . ARG A 1 202 ? 12.849 -16.491 -1.201 1.00 96.00 202 ARG A O 1
ATOM 1627 N N . ASN A 1 203 ? 13.151 -15.548 -3.215 1.00 96.19 203 ASN A N 1
ATOM 1628 C CA . ASN A 1 203 ? 14.608 -15.609 -3.206 1.00 96.19 203 ASN A CA 1
ATOM 1629 C C . ASN A 1 203 ? 15.216 -14.302 -2.686 1.00 96.19 203 ASN A C 1
ATOM 1631 O O . ASN A 1 203 ? 14.999 -13.233 -3.260 1.00 96.19 203 ASN A O 1
ATOM 1635 N N . ARG A 1 204 ? 16.039 -14.399 -1.636 1.00 95.44 204 ARG A N 1
ATOM 1636 C CA . ARG A 1 204 ? 16.727 -13.246 -1.037 1.00 95.44 204 ARG A CA 1
ATOM 1637 C C . ARG A 1 204 ? 17.667 -12.540 -2.008 1.00 95.44 204 ARG A C 1
ATOM 1639 O O . ARG A 1 204 ? 17.735 -11.313 -2.001 1.00 95.44 204 ARG A O 1
ATOM 1646 N N . ASP A 1 205 ? 18.380 -13.300 -2.832 1.00 94.44 205 ASP A N 1
ATOM 1647 C CA . ASP A 1 205 ? 19.365 -12.744 -3.763 1.00 94.44 205 ASP A CA 1
ATOM 1648 C C . ASP A 1 205 ? 18.691 -11.889 -4.841 1.00 94.44 205 ASP A C 1
ATOM 1650 O O . ASP A 1 205 ? 19.187 -10.819 -5.179 1.00 94.44 205 ASP A O 1
ATOM 1654 N N . GLU A 1 206 ? 17.526 -12.319 -5.335 1.00 93.62 206 GLU A N 1
ATOM 1655 C CA . GLU A 1 206 ? 16.723 -11.560 -6.305 1.00 93.62 206 GLU A CA 1
ATOM 1656 C C . GLU A 1 206 ? 16.193 -10.267 -5.689 1.00 93.62 206 GLU A C 1
ATOM 1658 O O . GLU A 1 206 ? 16.368 -9.199 -6.264 1.00 93.62 206 GLU A O 1
ATOM 1663 N N . TYR A 1 207 ? 15.622 -10.353 -4.485 1.00 95.56 207 TYR A N 1
ATOM 1664 C CA . TYR A 1 207 ? 15.189 -9.185 -3.716 1.00 95.56 207 TYR A CA 1
ATOM 1665 C C . TYR A 1 207 ? 16.332 -8.185 -3.489 1.00 95.56 207 TYR A C 1
ATOM 1667 O O . TYR A 1 207 ? 16.173 -6.982 -3.688 1.00 95.56 207 TYR A O 1
ATOM 1675 N N . THR A 1 208 ? 17.510 -8.687 -3.115 1.00 94.81 208 THR A N 1
ATOM 1676 C CA . THR A 1 208 ? 18.681 -7.844 -2.857 1.00 94.81 208 THR A CA 1
ATOM 1677 C C . THR A 1 208 ? 19.155 -7.174 -4.144 1.00 94.81 208 THR A C 1
ATOM 1679 O O . THR A 1 208 ? 19.349 -5.962 -4.154 1.00 94.81 208 THR A O 1
ATOM 1682 N N . ARG A 1 209 ? 19.281 -7.921 -5.251 1.00 92.31 209 ARG A N 1
ATOM 1683 C CA . ARG A 1 209 ? 19.662 -7.346 -6.552 1.00 92.31 209 ARG A CA 1
ATOM 1684 C C . ARG A 1 209 ? 18.666 -6.296 -7.028 1.00 92.31 209 ARG A C 1
ATOM 1686 O O . ARG A 1 209 ? 19.098 -5.234 -7.460 1.00 92.31 209 ARG A O 1
ATOM 1693 N N . GLU A 1 210 ? 17.368 -6.558 -6.895 1.00 93.62 210 GLU A N 1
ATOM 1694 C CA . GLU A 1 210 ? 16.308 -5.609 -7.243 1.00 93.62 210 GLU A CA 1
ATOM 1695 C C . GLU A 1 210 ? 16.508 -4.264 -6.528 1.00 93.62 210 GLU A C 1
ATOM 1697 O O . GLU A 1 210 ? 16.494 -3.216 -7.171 1.00 93.62 210 GLU A O 1
ATOM 1702 N N . ILE A 1 211 ? 16.745 -4.280 -5.211 1.00 93.00 211 ILE A N 1
ATOM 1703 C CA . ILE A 1 211 ? 16.973 -3.065 -4.414 1.00 93.00 211 ILE A CA 1
ATOM 1704 C C . ILE A 1 211 ? 18.294 -2.390 -4.787 1.00 93.00 211 ILE A C 1
ATOM 1706 O O . ILE A 1 211 ? 18.318 -1.179 -5.012 1.00 93.00 211 ILE A O 1
ATOM 1710 N N . GLU A 1 212 ? 19.391 -3.146 -4.855 1.00 91.88 212 GLU A N 1
ATOM 1711 C CA . GLU A 1 212 ? 20.718 -2.596 -5.148 1.00 91.88 212 GLU A CA 1
ATOM 1712 C C . GLU A 1 212 ? 20.773 -1.954 -6.538 1.00 91.88 212 GLU A C 1
ATOM 1714 O O . GLU A 1 212 ? 21.289 -0.847 -6.673 1.00 91.88 212 GLU A O 1
ATOM 1719 N N . MET A 1 213 ? 20.183 -2.585 -7.558 1.00 89.81 213 MET A N 1
ATOM 1720 C CA . MET A 1 213 ? 20.157 -2.043 -8.922 1.00 89.81 213 MET A CA 1
ATOM 1721 C C . MET A 1 213 ? 19.320 -0.771 -9.045 1.00 89.81 213 MET A C 1
ATOM 1723 O O . MET A 1 213 ? 19.554 0.039 -9.939 1.00 89.81 213 MET A O 1
ATOM 1727 N N . ARG A 1 214 ? 18.368 -0.560 -8.132 1.00 90.88 214 ARG A N 1
ATOM 1728 C CA . ARG A 1 214 ? 17.576 0.673 -8.051 1.00 90.88 214 ARG A CA 1
ATOM 1729 C C . ARG A 1 214 ? 18.306 1.795 -7.315 1.00 90.88 214 ARG A C 1
ATOM 1731 O O . ARG A 1 214 ? 17.914 2.958 -7.449 1.00 90.88 214 ARG A O 1
ATOM 1738 N N . LYS A 1 215 ? 19.374 1.505 -6.559 1.00 87.38 215 LYS A N 1
ATOM 1739 C CA . LYS A 1 215 ? 20.177 2.554 -5.916 1.00 87.38 215 LYS A CA 1
ATOM 1740 C C . LYS A 1 215 ? 20.834 3.425 -6.981 1.00 87.38 215 LYS A C 1
ATOM 1742 O O . LYS A 1 215 ? 21.431 2.941 -7.932 1.00 87.38 215 LYS A O 1
ATOM 1747 N N . GLY A 1 216 ? 20.718 4.739 -6.815 1.00 79.31 216 GLY A N 1
ATOM 1748 C CA . GLY A 1 216 ? 21.199 5.707 -7.807 1.00 79.31 216 GLY A CA 1
ATOM 1749 C C . GLY A 1 216 ? 20.198 6.006 -8.926 1.00 79.31 216 GLY A C 1
ATOM 1750 O O . GLY A 1 216 ? 20.257 7.094 -9.484 1.00 79.31 216 GLY A O 1
ATOM 1751 N N . LEU A 1 217 ? 19.193 5.150 -9.144 1.00 83.88 217 LEU A N 1
ATOM 1752 C CA . LEU A 1 217 ? 18.119 5.389 -10.114 1.00 83.88 217 LEU A CA 1
ATOM 1753 C C . LEU A 1 217 ? 16.977 6.268 -9.562 1.00 83.88 217 LEU A C 1
ATOM 1755 O O . LEU A 1 217 ? 15.944 6.434 -10.193 1.00 83.88 217 LEU A O 1
ATOM 1759 N N . HIS A 1 218 ? 17.145 6.880 -8.389 1.00 70.50 218 HIS A N 1
ATOM 1760 C CA . HIS A 1 218 ? 16.119 7.725 -7.760 1.00 70.50 218 HIS A CA 1
ATOM 1761 C C . HIS A 1 218 ? 15.779 8.993 -8.566 1.00 70.50 218 HIS A C 1
ATOM 1763 O O . HIS A 1 218 ? 14.687 9.538 -8.412 1.00 70.50 218 HIS A O 1
ATOM 1769 N N . LYS A 1 219 ? 16.709 9.461 -9.412 1.00 71.12 219 LYS A N 1
ATOM 1770 C CA . LYS A 1 219 ? 16.516 10.629 -10.288 1.00 71.12 219 LYS A CA 1
ATOM 1771 C C . LYS A 1 219 ? 15.857 10.272 -11.614 1.00 71.12 219 LYS A C 1
ATOM 1773 O O . LYS A 1 219 ? 15.223 11.130 -12.223 1.00 71.12 219 LYS A O 1
ATOM 1778 N N . THR A 1 220 ? 16.002 9.025 -12.059 1.00 79.69 220 THR A N 1
ATOM 1779 C CA . THR A 1 220 ? 15.345 8.569 -13.278 1.00 79.69 220 THR A CA 1
ATOM 1780 C C . THR A 1 220 ? 13.881 8.271 -12.988 1.00 79.69 220 THR A C 1
ATOM 1782 O O . THR A 1 220 ? 13.492 7.800 -11.920 1.00 79.69 220 THR A O 1
ATOM 1785 N N . GLN A 1 221 ? 13.050 8.563 -13.976 1.00 82.12 221 GLN A N 1
ATOM 1786 C CA . GLN A 1 221 ? 11.646 8.186 -13.973 1.00 82.12 221 GLN A CA 1
ATOM 1787 C C . GLN A 1 221 ? 11.436 6.881 -14.756 1.00 82.12 221 GLN A C 1
ATOM 1789 O O . GLN A 1 221 ? 10.307 6.457 -14.960 1.00 82.12 221 GLN A O 1
ATOM 1794 N N . SER A 1 222 ? 12.499 6.239 -15.234 1.00 88.19 222 SER A N 1
ATOM 1795 C CA . SER A 1 222 ? 12.402 5.107 -16.151 1.00 88.19 222 SER A CA 1
ATOM 1796 C C . SER A 1 222 ? 11.933 3.825 -15.484 1.00 88.19 222 SER A C 1
ATOM 1798 O O . SER A 1 222 ? 11.287 3.005 -16.130 1.00 88.19 222 SER A O 1
ATOM 1800 N N . VAL A 1 223 ? 12.181 3.684 -14.182 1.00 91.62 223 VAL A N 1
ATOM 1801 C CA . VAL A 1 223 ? 11.768 2.533 -13.377 1.00 91.62 223 VAL A CA 1
ATOM 1802 C C . VAL A 1 223 ? 10.719 2.978 -12.358 1.00 91.62 223 VAL A C 1
ATOM 1804 O O . VAL A 1 223 ? 10.855 4.039 -11.748 1.00 91.62 223 VAL A O 1
ATOM 1807 N N . VAL A 1 224 ? 9.673 2.175 -12.144 1.00 91.31 224 VAL A N 1
ATOM 1808 C CA . VAL A 1 224 ? 8.657 2.445 -11.109 1.00 91.31 224 VAL A CA 1
ATOM 1809 C C . VAL A 1 224 ? 9.332 2.559 -9.745 1.00 91.31 224 VAL A C 1
ATOM 1811 O O . VAL A 1 224 ? 10.077 1.662 -9.369 1.00 91.31 224 VAL A O 1
ATOM 1814 N N . LYS A 1 225 ? 9.078 3.623 -8.980 1.00 89.06 225 LYS A N 1
ATOM 1815 C CA . LYS A 1 225 ? 9.705 3.816 -7.662 1.00 89.06 225 LYS A CA 1
ATOM 1816 C C . LYS A 1 225 ? 9.251 2.755 -6.651 1.00 89.06 225 LYS A C 1
ATOM 1818 O O . LYS A 1 225 ? 8.095 2.335 -6.656 1.00 89.06 225 LYS A O 1
ATOM 1823 N N . LEU A 1 226 ? 10.160 2.361 -5.759 1.00 92.06 226 LEU A N 1
ATOM 1824 C CA . LEU A 1 226 ? 9.802 1.612 -4.553 1.00 92.06 226 LEU A CA 1
ATOM 1825 C C . LEU A 1 226 ? 9.293 2.588 -3.489 1.00 92.06 226 LEU A C 1
ATOM 1827 O O . LEU A 1 226 ? 9.850 3.673 -3.327 1.00 92.06 226 LEU A O 1
ATOM 1831 N N . LEU A 1 227 ? 8.243 2.194 -2.777 1.00 92.44 227 LEU A N 1
ATOM 1832 C CA . LEU A 1 227 ? 7.692 2.936 -1.650 1.00 92.44 227 LEU A CA 1
ATOM 1833 C C . LEU A 1 227 ? 8.333 2.476 -0.340 1.00 92.44 227 LEU A C 1
ATOM 1835 O O . LEU A 1 227 ? 8.711 1.311 -0.192 1.00 92.44 227 LEU A O 1
ATOM 1839 N N . SER A 1 228 ? 8.400 3.384 0.635 1.00 91.88 228 SER A N 1
ATOM 1840 C CA . SER A 1 228 ? 8.744 3.031 2.012 1.00 91.88 228 SER A CA 1
ATOM 1841 C C . SER A 1 228 ? 7.754 1.988 2.531 1.00 91.88 228 SER A C 1
ATOM 1843 O O . SER A 1 228 ? 6.542 2.164 2.407 1.00 91.88 228 SER A O 1
ATOM 1845 N N . MET A 1 229 ? 8.258 0.901 3.114 1.00 92.75 229 MET A N 1
ATOM 1846 C CA . MET A 1 229 ? 7.434 -0.216 3.578 1.00 92.75 229 MET A CA 1
ATOM 1847 C C . MET A 1 229 ? 7.511 -0.429 5.092 1.00 92.75 229 MET A C 1
ATOM 1849 O O . MET A 1 229 ? 8.278 0.245 5.788 1.00 92.75 229 MET A O 1
ATOM 1853 N N . ALA A 1 230 ? 6.671 -1.330 5.609 1.00 93.12 230 ALA A N 1
ATOM 1854 C CA . ALA A 1 230 ? 6.813 -1.844 6.970 1.00 93.12 230 ALA A CA 1
ATOM 1855 C C . ALA A 1 230 ? 8.192 -2.498 7.155 1.00 93.12 230 ALA A C 1
ATOM 1857 O O . ALA A 1 230 ? 8.829 -2.912 6.185 1.00 93.12 230 ALA A O 1
ATOM 1858 N N . SER A 1 231 ? 8.664 -2.586 8.399 1.00 92.75 231 SER A N 1
ATOM 1859 C CA . SER A 1 231 ? 9.984 -3.158 8.660 1.00 92.75 231 SER A CA 1
ATOM 1860 C C . SER A 1 231 ? 10.053 -4.619 8.194 1.00 92.75 231 SER A C 1
ATOM 1862 O O . SER A 1 231 ? 9.071 -5.361 8.285 1.00 92.75 231 SER A O 1
ATOM 1864 N N . GLU A 1 232 ? 11.224 -5.067 7.730 1.00 91.44 232 GLU A N 1
ATOM 1865 C CA . GLU A 1 232 ? 11.417 -6.476 7.347 1.00 91.44 232 GLU A CA 1
ATOM 1866 C C . GLU A 1 232 ? 11.106 -7.430 8.515 1.00 91.44 232 GLU A C 1
ATOM 1868 O O . GLU A 1 232 ? 10.624 -8.545 8.311 1.00 91.44 232 GLU A O 1
ATOM 1873 N N . THR A 1 233 ? 11.336 -6.983 9.754 1.00 93.44 233 THR A N 1
ATOM 1874 C CA . THR A 1 233 ? 10.994 -7.726 10.971 1.00 93.44 233 THR A CA 1
ATOM 1875 C C . THR A 1 233 ? 9.491 -7.900 11.152 1.00 93.44 233 THR A C 1
ATOM 1877 O O . THR A 1 233 ? 9.056 -9.009 11.478 1.00 93.44 233 THR A O 1
ATOM 1880 N N . ASP A 1 234 ? 8.698 -6.856 10.901 1.00 93.31 234 ASP A N 1
ATOM 1881 C CA . ASP A 1 234 ? 7.237 -6.932 10.992 1.00 93.31 234 ASP A CA 1
ATOM 1882 C C . ASP A 1 234 ? 6.688 -7.833 9.891 1.00 93.31 234 ASP A C 1
ATOM 1884 O O . ASP A 1 234 ? 5.905 -8.739 10.169 1.00 93.31 234 ASP A O 1
ATOM 1888 N N . ILE A 1 235 ? 7.162 -7.654 8.655 1.00 95.19 235 ILE A N 1
ATOM 1889 C CA . ILE A 1 235 ? 6.766 -8.477 7.505 1.00 95.19 235 ILE A CA 1
ATOM 1890 C C . ILE A 1 235 ? 7.017 -9.955 7.796 1.00 95.19 235 ILE A C 1
ATOM 1892 O O . ILE A 1 235 ? 6.102 -10.769 7.688 1.00 95.19 235 ILE A O 1
ATOM 1896 N N . ARG A 1 236 ? 8.226 -10.308 8.242 1.00 92.06 236 ARG A N 1
ATOM 1897 C CA . ARG A 1 236 ? 8.585 -11.698 8.547 1.00 92.06 236 ARG A CA 1
ATOM 1898 C C . ARG A 1 236 ? 7.736 -12.301 9.666 1.00 92.06 236 ARG A C 1
ATOM 1900 O O . ARG A 1 236 ? 7.408 -13.480 9.600 1.00 92.06 236 ARG A O 1
ATOM 1907 N N . SER A 1 237 ? 7.390 -11.514 10.682 1.00 92.75 237 SER A N 1
ATOM 1908 C CA . SER A 1 237 ? 6.586 -11.994 11.814 1.00 92.75 237 SER A CA 1
ATOM 1909 C C . SER A 1 237 ? 5.118 -12.196 11.434 1.00 92.75 237 SER A C 1
ATOM 1911 O O . SER A 1 237 ? 4.458 -13.080 11.971 1.00 92.75 237 SER A O 1
ATOM 1913 N N . ASN A 1 238 ? 4.611 -11.407 10.484 1.00 94.06 238 ASN A N 1
ATOM 1914 C CA . ASN A 1 238 ? 3.211 -11.451 10.069 1.00 94.06 238 ASN A CA 1
ATOM 1915 C C . ASN A 1 238 ? 2.953 -12.384 8.877 1.00 94.06 238 ASN A C 1
ATOM 1917 O O . ASN A 1 238 ? 1.828 -12.847 8.708 1.00 94.06 238 ASN A O 1
ATOM 1921 N N . ILE A 1 239 ? 3.962 -12.699 8.054 1.00 94.31 239 ILE A N 1
ATOM 1922 C CA . ILE A 1 239 ? 3.747 -13.462 6.812 1.00 94.31 239 ILE A CA 1
ATOM 1923 C C . ILE A 1 239 ? 3.224 -14.883 7.049 1.00 94.31 239 ILE A C 1
ATOM 1925 O O . ILE A 1 239 ? 2.494 -15.418 6.222 1.00 94.31 239 ILE A O 1
ATOM 1929 N N . GLN A 1 240 ? 3.543 -15.479 8.199 1.00 90.81 240 GLN A N 1
ATOM 1930 C CA . GLN A 1 240 ? 3.054 -16.805 8.585 1.00 90.81 240 GLN A CA 1
ATOM 1931 C C . GLN A 1 240 ? 1.542 -16.856 8.838 1.00 90.81 240 GLN A C 1
ATOM 1933 O O . GLN A 1 240 ? 0.950 -17.930 8.797 1.00 90.81 240 GLN A O 1
ATOM 1938 N N . HIS A 1 241 ? 0.929 -15.700 9.095 1.00 88.31 241 HIS A N 1
ATOM 1939 C CA . HIS A 1 241 ? -0.505 -15.557 9.331 1.00 88.31 241 HIS A CA 1
ATOM 1940 C C . HIS A 1 241 ? -1.247 -15.053 8.087 1.00 88.31 241 HIS A C 1
ATOM 1942 O O . HIS A 1 241 ? -2.471 -14.952 8.102 1.00 88.31 241 HIS A O 1
ATOM 1948 N N . LEU A 1 242 ? -0.522 -14.736 7.008 1.00 90.00 242 LEU A N 1
ATOM 1949 C CA . LEU A 1 242 ? -1.102 -14.216 5.781 1.00 90.00 242 LEU A CA 1
ATOM 1950 C C . LEU A 1 242 ? -1.531 -15.361 4.860 1.00 90.00 242 LEU A C 1
ATOM 1952 O O . LEU A 1 242 ? -0.701 -16.106 4.334 1.00 90.00 242 LEU A O 1
ATOM 1956 N N . THR A 1 243 ? -2.837 -15.432 4.621 1.00 86.94 243 THR A N 1
ATOM 1957 C CA . THR A 1 243 ? -3.445 -16.300 3.611 1.00 86.94 243 THR A CA 1
ATOM 1958 C C . THR A 1 243 ? -4.150 -15.416 2.592 1.00 86.94 243 THR A C 1
ATOM 1960 O O . THR A 1 243 ? -4.930 -14.544 2.966 1.00 86.94 243 THR A O 1
ATOM 1963 N N . LEU A 1 244 ? -3.826 -15.595 1.314 1.00 87.81 244 LEU A N 1
ATOM 1964 C CA . LEU A 1 244 ? -4.466 -14.870 0.219 1.00 87.81 244 LEU A CA 1
ATOM 1965 C C . LEU A 1 244 ? -5.654 -15.654 -0.343 1.00 87.81 244 LEU A C 1
ATOM 1967 O O . LEU A 1 244 ? -5.827 -16.838 -0.053 1.00 87.81 244 LEU A O 1
ATOM 1971 N N . HIS A 1 245 ? -6.418 -14.997 -1.216 1.00 82.81 245 HIS A N 1
ATOM 1972 C CA . HIS A 1 245 ? -7.513 -15.592 -1.975 1.00 82.81 245 HIS A CA 1
ATOM 1973 C C . HIS A 1 245 ? -7.157 -16.983 -2.537 1.00 82.81 245 HIS A C 1
ATOM 1975 O O . HIS A 1 245 ? -6.145 -17.152 -3.227 1.00 82.81 245 HIS A O 1
ATOM 1981 N N . GLY A 1 246 ? -8.031 -17.963 -2.295 1.00 82.31 246 GLY A N 1
ATOM 1982 C CA . GLY A 1 246 ? -7.822 -19.358 -2.696 1.00 82.31 246 GLY A CA 1
ATOM 1983 C C . GLY A 1 246 ? -6.826 -20.115 -1.811 1.00 82.31 246 GLY A C 1
ATOM 1984 O O . GLY A 1 246 ? -6.115 -20.981 -2.315 1.00 82.31 246 GLY A O 1
ATOM 1985 N N . ASP A 1 247 ? -6.745 -19.755 -0.527 1.00 84.31 247 ASP A N 1
ATOM 1986 C CA . ASP A 1 247 ? -5.897 -20.380 0.497 1.00 84.31 247 ASP A CA 1
ATOM 1987 C C . ASP A 1 247 ? -4.395 -20.382 0.168 1.00 84.31 247 ASP A C 1
ATOM 1989 O O . ASP A 1 247 ? -3.622 -21.244 0.597 1.00 84.31 247 ASP A O 1
ATOM 1993 N N . MET A 1 248 ? -3.947 -19.388 -0.605 1.00 86.75 248 MET A N 1
ATOM 1994 C CA . MET A 1 248 ? -2.547 -19.279 -0.994 1.00 86.75 248 MET A CA 1
ATOM 1995 C C . MET A 1 248 ? -1.708 -18.764 0.178 1.00 86.75 248 MET A C 1
ATOM 1997 O O . MET A 1 248 ? -1.814 -17.610 0.596 1.00 86.75 248 MET A O 1
ATOM 2001 N N . ASN A 1 249 ? -0.829 -19.631 0.674 1.00 89.69 249 ASN A N 1
ATOM 2002 C CA . ASN A 1 249 ? 0.091 -19.331 1.762 1.00 89.69 249 ASN A CA 1
ATOM 2003 C C . ASN A 1 249 ? 1.382 -18.662 1.243 1.00 89.69 249 ASN A C 1
ATOM 2005 O O . ASN A 1 249 ? 2.037 -19.174 0.331 1.00 89.69 249 ASN A O 1
ATOM 2009 N N . LEU A 1 250 ? 1.773 -17.538 1.854 1.00 92.62 250 LEU A N 1
ATOM 2010 C CA . LEU A 1 250 ? 2.943 -16.747 1.450 1.00 92.62 250 LEU A CA 1
ATOM 2011 C C . LEU A 1 250 ? 4.203 -16.955 2.307 1.00 92.62 250 LEU A C 1
ATOM 2013 O O . LEU A 1 250 ? 5.195 -16.261 2.098 1.00 92.62 250 LEU A O 1
ATOM 2017 N N . THR A 1 251 ? 4.233 -17.926 3.221 1.00 93.31 251 THR A N 1
ATOM 2018 C CA . THR A 1 251 ? 5.402 -18.215 4.086 1.00 93.31 251 THR A CA 1
ATOM 2019 C C . THR A 1 251 ? 6.706 -18.434 3.315 1.00 93.31 251 THR A C 1
ATOM 2021 O O . THR A 1 251 ? 7.780 -18.083 3.800 1.00 93.31 251 THR A O 1
ATOM 2024 N N . HIS A 1 252 ? 6.627 -18.973 2.096 1.00 93.38 252 HIS A N 1
ATOM 2025 C CA . HIS A 1 252 ? 7.777 -19.178 1.212 1.00 93.38 252 HIS A CA 1
ATOM 2026 C C . HIS A 1 252 ? 8.198 -17.930 0.422 1.00 93.38 252 HIS A C 1
ATOM 2028 O O . HIS A 1 252 ? 9.140 -18.012 -0.360 1.00 93.38 252 HIS A O 1
ATOM 2034 N N . TYR A 1 253 ? 7.536 -16.788 0.610 1.00 95.50 253 TYR A N 1
ATOM 2035 C CA . TYR A 1 253 ? 7.809 -15.533 -0.094 1.00 95.50 253 TYR A CA 1
ATOM 2036 C C . TYR A 1 253 ? 8.100 -14.377 0.888 1.00 95.50 253 TYR A C 1
ATOM 2038 O O . TYR A 1 253 ? 7.405 -13.360 0.865 1.00 95.50 253 TYR A O 1
ATOM 2046 N N . PRO A 1 254 ? 9.111 -14.505 1.773 1.00 95.31 254 PRO A N 1
ATOM 2047 C CA . PRO A 1 254 ? 9.315 -13.604 2.912 1.00 95.31 254 PRO A CA 1
ATOM 2048 C C . PRO A 1 254 ? 9.833 -12.209 2.547 1.00 95.31 254 PRO A C 1
ATOM 2050 O O . PRO A 1 254 ? 9.853 -11.327 3.404 1.00 95.31 254 PRO A O 1
ATOM 2053 N N . HIS A 1 255 ? 10.288 -12.002 1.313 1.00 96.44 255 HIS A N 1
ATOM 2054 C CA . HIS A 1 255 ? 10.900 -10.749 0.885 1.00 96.44 255 HIS A CA 1
ATOM 2055 C C . HIS A 1 255 ? 9.882 -9.910 0.124 1.00 96.44 255 HIS A C 1
ATOM 2057 O O . HIS A 1 255 ? 9.390 -10.342 -0.910 1.00 96.44 255 HIS A O 1
ATOM 2063 N N . VAL A 1 256 ? 9.545 -8.721 0.617 1.00 97.06 256 VAL A N 1
ATOM 2064 C CA . VAL A 1 256 ? 8.441 -7.929 0.060 1.00 97.06 256 VAL A CA 1
ATOM 2065 C C . VAL A 1 256 ? 8.956 -6.622 -0.507 1.00 97.06 256 VAL A C 1
ATOM 2067 O O . VAL A 1 256 ? 9.812 -5.977 0.083 1.00 97.06 256 VAL A O 1
ATOM 2070 N N . LEU A 1 257 ? 8.406 -6.223 -1.647 1.00 96.94 257 LEU A N 1
ATOM 2071 C CA . LEU A 1 257 ? 8.567 -4.895 -2.219 1.00 96.94 257 LEU A CA 1
ATOM 2072 C C . LEU A 1 257 ? 7.201 -4.244 -2.357 1.00 96.94 257 LEU A C 1
ATOM 2074 O O . LEU A 1 257 ? 6.236 -4.891 -2.768 1.00 96.94 2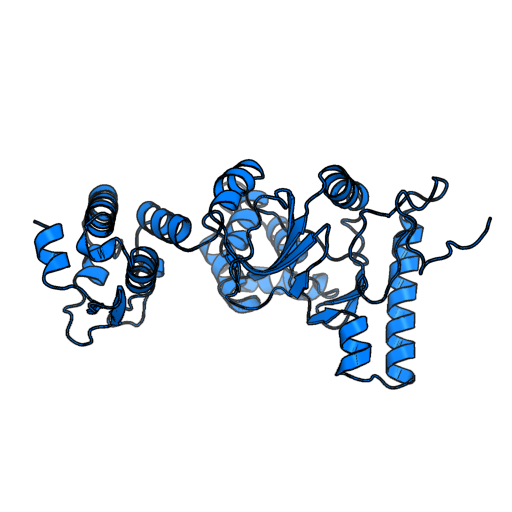57 LEU A O 1
ATOM 2078 N N . VAL A 1 258 ? 7.136 -2.952 -2.058 1.00 96.56 258 VAL A N 1
ATOM 2079 C CA . VAL A 1 258 ? 5.929 -2.145 -2.227 1.00 96.56 258 VAL A CA 1
ATOM 2080 C C . VAL A 1 258 ? 6.206 -1.099 -3.295 1.00 96.56 258 VAL A C 1
ATOM 2082 O O . VAL A 1 258 ? 7.223 -0.409 -3.259 1.00 96.56 258 VAL A O 1
ATOM 2085 N N . MET A 1 259 ? 5.313 -0.997 -4.267 1.00 93.88 259 MET A N 1
ATOM 2086 C CA . MET A 1 259 ? 5.376 -0.010 -5.343 1.00 93.88 259 MET A CA 1
ATOM 2087 C C . MET A 1 259 ? 3.973 0.538 -5.597 1.00 93.88 259 MET A C 1
ATOM 2089 O O . MET A 1 259 ? 2.998 -0.139 -5.258 1.00 93.88 259 MET A O 1
ATOM 2093 N N . PRO A 1 260 ? 3.811 1.738 -6.170 1.00 92.19 260 PRO A N 1
ATOM 2094 C CA . PRO A 1 260 ? 2.471 2.225 -6.454 1.00 92.19 260 PRO A CA 1
ATOM 2095 C C . PRO A 1 260 ? 1.801 1.329 -7.499 1.00 92.19 260 PRO A C 1
ATOM 2097 O O . PRO A 1 260 ? 2.466 0.753 -8.367 1.00 92.19 260 PRO A O 1
ATOM 2100 N N . LEU A 1 261 ? 0.485 1.177 -7.389 1.00 93.00 261 LEU A N 1
ATOM 2101 C CA . LEU A 1 261 ? -0.262 0.298 -8.276 1.00 93.00 261 LEU A CA 1
ATOM 2102 C C . LEU A 1 261 ? -0.266 0.856 -9.708 1.00 93.00 261 LEU A C 1
ATOM 2104 O O . LEU A 1 261 ? -0.633 2.007 -9.932 1.00 93.00 261 LEU A O 1
ATOM 2108 N N . ALA A 1 262 ? 0.116 0.022 -10.671 1.00 92.56 262 ALA A N 1
ATOM 2109 C CA . ALA A 1 262 ? 0.049 0.348 -12.091 1.00 92.56 262 ALA A CA 1
ATOM 2110 C C . ALA A 1 262 ? -1.350 0.120 -12.676 1.00 92.56 262 ALA A C 1
ATOM 2112 O O . ALA A 1 262 ? -2.131 -0.675 -12.152 1.00 92.56 262 ALA A O 1
ATOM 2113 N N . ASP A 1 263 ? -1.628 0.746 -13.821 1.00 91.62 263 ASP A N 1
ATOM 2114 C CA . ASP A 1 263 ? -2.878 0.534 -14.550 1.00 91.62 263 ASP A CA 1
ATOM 2115 C C . ASP A 1 263 ? -2.912 -0.871 -15.161 1.00 91.62 263 ASP A C 1
ATOM 2117 O O . ASP A 1 263 ? -3.850 -1.638 -14.941 1.00 91.62 263 ASP A O 1
ATOM 2121 N N . ARG A 1 264 ? -1.889 -1.200 -15.964 1.00 92.75 264 ARG A N 1
ATOM 2122 C CA . ARG A 1 264 ? -1.751 -2.470 -16.693 1.00 92.75 264 ARG A CA 1
ATOM 2123 C C . ARG A 1 264 ? -0.298 -2.741 -17.074 1.00 92.75 264 ARG A C 1
ATOM 2125 O O . ARG A 1 264 ? 0.482 -1.807 -17.253 1.00 92.75 264 ARG A O 1
ATOM 2132 N N . SER A 1 265 ? 0.032 -4.013 -17.286 1.00 95.44 265 SER A N 1
ATOM 2133 C CA . SER A 1 265 ? 1.248 -4.403 -18.007 1.00 95.44 265 SER A CA 1
ATOM 2134 C C . SER A 1 265 ? 1.111 -4.149 -19.514 1.00 95.44 265 SER A C 1
ATOM 2136 O O . SER A 1 265 ? -0.002 -4.108 -20.045 1.00 95.44 265 SER A O 1
ATOM 2138 N N . LEU A 1 266 ? 2.228 -4.021 -20.233 1.00 95.94 266 LEU A N 1
ATOM 2139 C CA . LEU A 1 266 ? 2.214 -3.915 -21.695 1.00 95.94 266 LEU A CA 1
ATOM 2140 C C . LEU A 1 266 ? 1.627 -5.179 -22.345 1.00 95.94 266 LEU A C 1
ATOM 2142 O O . LEU A 1 266 ? 0.971 -5.085 -23.381 1.00 95.94 266 LEU A O 1
ATOM 2146 N N . GLU A 1 267 ? 1.807 -6.348 -21.723 1.00 94.69 267 GLU A N 1
ATOM 2147 C CA . GLU A 1 267 ? 1.164 -7.601 -22.145 1.00 94.69 267 GLU A CA 1
ATOM 2148 C C . GLU A 1 267 ? -0.366 -7.486 -22.064 1.00 94.69 267 GLU A C 1
ATOM 2150 O O . GLU A 1 267 ? -1.066 -7.770 -23.036 1.00 94.69 267 GLU A O 1
ATOM 2155 N N . ASP A 1 268 ? -0.894 -6.993 -20.940 1.00 94.44 268 ASP A N 1
ATOM 2156 C CA . ASP A 1 268 ? -2.331 -6.777 -20.767 1.00 94.44 268 ASP A CA 1
ATOM 2157 C C . ASP A 1 268 ? -2.885 -5.736 -21.737 1.00 94.44 268 ASP A C 1
ATOM 2159 O O . ASP A 1 268 ? -3.978 -5.927 -22.267 1.00 94.44 268 ASP A O 1
ATOM 2163 N N . ILE A 1 269 ? -2.154 -4.644 -21.979 1.00 95.75 269 ILE A N 1
ATOM 2164 C CA . ILE A 1 269 ? -2.541 -3.622 -22.960 1.00 95.75 269 ILE A CA 1
ATOM 2165 C C . ILE A 1 269 ? -2.630 -4.257 -24.346 1.00 95.75 269 ILE A C 1
ATOM 2167 O O . ILE A 1 269 ? -3.648 -4.130 -25.025 1.00 95.75 269 ILE A O 1
ATOM 2171 N N . TYR A 1 270 ? -1.604 -5.006 -24.747 1.00 94.62 270 TYR A N 1
ATOM 2172 C CA . TYR A 1 270 ? -1.573 -5.671 -26.043 1.00 94.62 270 TYR A CA 1
ATOM 2173 C C . TYR A 1 270 ? -2.746 -6.647 -26.223 1.00 94.62 270 TYR A C 1
ATOM 2175 O O . TYR A 1 270 ? -3.433 -6.609 -27.244 1.00 94.62 270 TYR A O 1
ATOM 2183 N N . LEU A 1 271 ? -3.020 -7.486 -25.219 1.00 94.44 271 LEU A N 1
ATOM 2184 C CA . LEU A 1 271 ? -4.050 -8.524 -25.299 1.00 94.44 271 LEU A CA 1
ATOM 2185 C C . LEU A 1 271 ? -5.481 -7.981 -25.170 1.00 94.44 271 LEU A C 1
ATOM 2187 O O . LEU A 1 271 ? -6.384 -8.455 -25.867 1.00 94.44 271 LEU A O 1
ATOM 2191 N N . LYS A 1 272 ? -5.702 -7.018 -24.266 1.00 95.00 272 LYS A N 1
ATOM 2192 C CA . LYS A 1 272 ? -7.046 -6.571 -23.859 1.00 95.00 272 LYS A CA 1
ATOM 2193 C C . LYS A 1 272 ? -7.460 -5.252 -24.505 1.00 95.00 272 LYS A C 1
ATOM 2195 O O . LYS A 1 272 ? -8.637 -5.092 -24.804 1.00 95.00 272 LYS A O 1
ATOM 2200 N N . GLU A 1 273 ? -6.527 -4.328 -24.731 1.00 95.25 273 GLU A N 1
ATOM 2201 C CA . GLU A 1 273 ? -6.823 -3.021 -25.346 1.00 95.25 273 GLU A CA 1
ATOM 2202 C C . GLU A 1 273 ? -6.618 -3.028 -26.865 1.00 95.25 273 GLU A C 1
ATOM 2204 O O . GLU A 1 273 ? -7.203 -2.194 -27.549 1.00 95.25 273 GLU A O 1
ATOM 2209 N N . ARG A 1 274 ? -5.844 -3.991 -27.393 1.00 92.19 274 ARG A N 1
ATOM 2210 C CA . ARG A 1 274 ? -5.594 -4.191 -28.834 1.00 92.19 274 ARG A CA 1
ATOM 2211 C C . ARG A 1 274 ? -5.203 -2.882 -29.542 1.00 92.19 274 ARG A C 1
ATOM 2213 O O . ARG A 1 274 ? -5.921 -2.424 -30.434 1.00 92.19 274 ARG A O 1
ATOM 2220 N N . PRO A 1 275 ? -4.084 -2.265 -29.125 1.00 94.81 275 PRO A N 1
ATOM 2221 C CA . PRO A 1 275 ? -3.652 -0.976 -29.644 1.00 94.81 275 PRO A CA 1
ATOM 2222 C 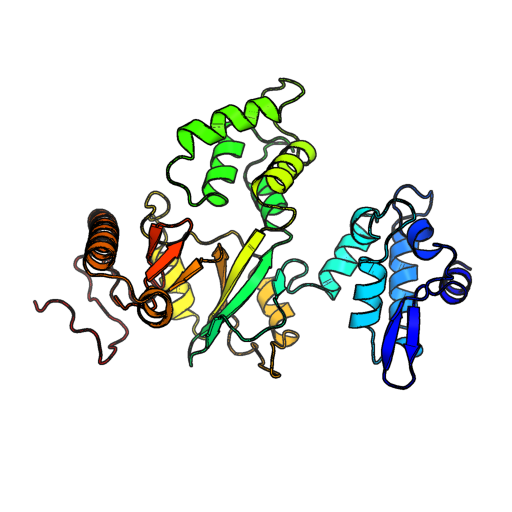C . PRO A 1 275 ? -3.384 -1.039 -31.152 1.00 94.81 275 PRO A C 1
ATOM 2224 O O . PRO A 1 275 ? -2.877 -2.037 -31.662 1.00 94.81 275 PRO A O 1
ATOM 2227 N N . ASN A 1 276 ? -3.695 0.047 -31.858 1.00 96.62 276 ASN A N 1
ATOM 2228 C CA . ASN A 1 276 ? -3.367 0.202 -33.275 1.00 96.62 276 ASN A CA 1
ATOM 2229 C C . ASN A 1 276 ? -1.884 0.563 -33.490 1.00 96.62 276 ASN A C 1
ATOM 2231 O O . ASN A 1 276 ? -1.170 0.912 -32.549 1.00 96.62 276 ASN A O 1
ATOM 2235 N N . ASP A 1 277 ? -1.431 0.545 -34.744 1.00 96.50 277 ASP A N 1
ATOM 2236 C CA . ASP A 1 277 ? -0.029 0.788 -35.113 1.00 96.50 277 ASP A CA 1
ATOM 2237 C C . ASP A 1 277 ? 0.537 2.113 -34.584 1.00 96.50 277 ASP A C 1
ATOM 2239 O O . ASP A 1 277 ? 1.696 2.174 -34.170 1.00 96.50 277 ASP A O 1
ATOM 2243 N N . ASN A 1 278 ? -0.271 3.178 -34.555 1.00 96.50 278 ASN A N 1
ATOM 2244 C CA . ASN A 1 278 ? 0.164 4.474 -34.033 1.00 96.50 278 ASN A CA 1
ATOM 2245 C C . ASN A 1 278 ? 0.358 4.422 -32.513 1.00 96.50 278 ASN A C 1
ATOM 2247 O O . ASN A 1 278 ? 1.353 4.931 -32.002 1.00 96.50 278 ASN A O 1
ATOM 2251 N N . GLN A 1 279 ? -0.554 3.772 -31.787 1.00 96.00 279 GLN A N 1
ATOM 2252 C CA . GLN A 1 279 ? -0.417 3.566 -30.344 1.00 96.00 279 GLN A CA 1
ATOM 2253 C C . GLN A 1 279 ? 0.794 2.686 -30.022 1.00 96.00 279 GLN A C 1
ATOM 2255 O O . GLN A 1 279 ? 1.553 3.005 -29.111 1.00 96.00 279 GLN A O 1
ATOM 2260 N N . ILE A 1 280 ? 1.015 1.620 -30.796 1.00 95.38 280 ILE A N 1
ATOM 2261 C CA . ILE A 1 280 ? 2.192 0.754 -30.656 1.00 95.38 280 ILE A CA 1
ATOM 2262 C C . ILE A 1 280 ? 3.473 1.561 -30.878 1.00 95.38 280 ILE A C 1
ATOM 2264 O O . ILE A 1 280 ? 4.388 1.476 -30.062 1.00 95.38 280 ILE A O 1
ATOM 2268 N N . ARG A 1 281 ? 3.535 2.384 -31.933 1.00 96.50 281 ARG A N 1
ATOM 2269 C CA . ARG A 1 281 ? 4.695 3.241 -32.214 1.00 96.50 281 ARG A CA 1
ATOM 2270 C C . ARG A 1 281 ? 4.983 4.207 -31.066 1.00 96.50 281 ARG A C 1
ATOM 2272 O O . ARG A 1 281 ? 6.135 4.313 -30.659 1.00 96.50 281 ARG A O 1
ATOM 2279 N N . ASN A 1 282 ? 3.953 4.856 -30.525 1.00 95.69 282 ASN A N 1
ATOM 2280 C CA . ASN A 1 282 ? 4.104 5.774 -29.395 1.00 95.69 282 ASN A CA 1
ATOM 2281 C C . ASN A 1 282 ? 4.627 5.048 -28.147 1.00 95.69 282 ASN A C 1
ATOM 2283 O O . ASN A 1 282 ? 5.579 5.509 -27.526 1.00 95.69 282 ASN A O 1
ATOM 2287 N N . MET A 1 283 ? 4.070 3.877 -27.817 1.00 95.69 283 MET A N 1
ATOM 2288 C CA . MET A 1 283 ? 4.547 3.086 -26.678 1.00 95.69 283 MET A CA 1
ATOM 2289 C C . MET A 1 283 ? 5.988 2.604 -26.873 1.00 95.69 283 MET A C 1
ATOM 2291 O O . MET A 1 283 ? 6.778 2.662 -25.937 1.00 95.69 283 MET A O 1
ATOM 2295 N N . LEU A 1 284 ? 6.357 2.158 -28.078 1.00 95.75 284 LEU A N 1
ATOM 2296 C CA . LEU A 1 284 ? 7.733 1.759 -28.387 1.00 95.75 284 LEU A CA 1
ATOM 2297 C C . LEU A 1 284 ? 8.710 2.930 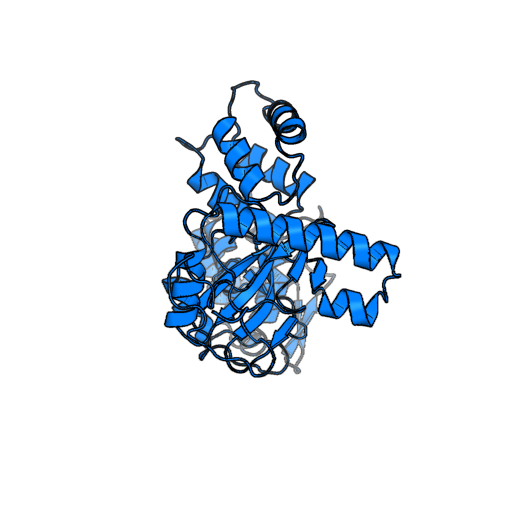-28.279 1.00 95.75 284 LEU A C 1
ATOM 2299 O O . LEU A 1 284 ? 9.821 2.739 -27.790 1.00 95.75 284 LEU A O 1
ATOM 2303 N N . GLN A 1 285 ? 8.300 4.129 -28.699 1.00 96.50 285 GLN A N 1
ATOM 2304 C CA . GLN A 1 285 ? 9.098 5.335 -28.512 1.00 96.50 285 GLN A CA 1
ATOM 2305 C C . GLN A 1 285 ? 9.305 5.629 -27.022 1.00 96.50 285 GLN A C 1
ATOM 2307 O O . GLN A 1 285 ? 10.445 5.829 -26.610 1.00 96.50 285 GLN A O 1
ATOM 2312 N N . GLU A 1 286 ? 8.246 5.586 -26.206 1.00 95.25 286 GLU A N 1
ATOM 2313 C CA . GLU A 1 286 ? 8.378 5.756 -24.755 1.00 95.25 286 GLU A CA 1
ATOM 2314 C C . GLU A 1 286 ? 9.341 4.720 -24.167 1.00 95.25 286 GLU A C 1
ATOM 2316 O O . GLU A 1 286 ? 10.269 5.084 -23.457 1.00 95.25 286 GLU A O 1
ATOM 2321 N N . ILE A 1 287 ? 9.190 3.439 -24.515 1.00 95.94 287 ILE A N 1
ATOM 2322 C CA . ILE A 1 287 ? 10.070 2.367 -24.029 1.00 95.94 287 ILE A CA 1
ATOM 2323 C C . ILE A 1 287 ? 11.529 2.615 -24.434 1.00 95.94 287 ILE A C 1
ATOM 2325 O O . ILE A 1 287 ? 12.429 2.420 -23.618 1.00 95.94 287 ILE A O 1
ATOM 2329 N N . ALA A 1 288 ? 11.781 3.076 -25.662 1.00 95.62 288 ALA A N 1
ATOM 2330 C CA . ALA A 1 288 ? 13.126 3.421 -26.115 1.00 95.62 288 ALA A CA 1
ATOM 2331 C C . ALA A 1 288 ? 13.727 4.587 -25.312 1.00 95.62 288 ALA A C 1
ATOM 2333 O O . ALA A 1 288 ? 14.912 4.551 -24.982 1.00 95.62 288 ALA A O 1
ATOM 2334 N N . GLU A 1 289 ? 12.921 5.589 -24.948 1.00 95.31 289 GLU A N 1
ATOM 2335 C CA . GLU A 1 289 ? 13.341 6.687 -24.071 1.00 95.31 289 GLU A CA 1
ATOM 2336 C C . GLU A 1 289 ? 13.672 6.192 -22.653 1.00 95.31 289 GLU A C 1
ATOM 2338 O O . GLU A 1 289 ? 14.691 6.606 -22.099 1.00 95.31 289 GLU A O 1
ATOM 2343 N N . LEU A 1 290 ? 12.883 5.261 -22.092 1.00 94.31 290 LEU A N 1
ATOM 2344 C CA . LEU A 1 290 ? 13.170 4.658 -20.779 1.00 94.31 290 LEU A CA 1
ATOM 2345 C C . LEU A 1 290 ? 14.496 3.887 -20.792 1.00 94.31 290 LEU A C 1
ATOM 2347 O O . LEU A 1 290 ? 15.298 3.987 -19.866 1.00 94.31 290 LEU A O 1
ATOM 2351 N N . LEU A 1 291 ? 14.734 3.110 -21.853 1.00 93.69 291 LEU A N 1
ATOM 2352 C CA . LEU A 1 291 ? 15.972 2.350 -22.019 1.00 93.69 291 LEU A CA 1
ATOM 2353 C C . LEU A 1 291 ? 17.178 3.264 -22.217 1.00 93.69 291 LEU A C 1
ATOM 2355 O O . LEU A 1 291 ? 18.238 2.998 -21.660 1.00 93.69 291 LEU A O 1
ATOM 2359 N N . LYS A 1 292 ? 17.022 4.346 -22.985 1.00 93.12 292 LYS A N 1
ATOM 2360 C CA . LYS A 1 292 ? 18.073 5.348 -23.168 1.00 93.12 292 LYS A CA 1
ATOM 2361 C C . LYS A 1 292 ? 18.494 5.949 -21.827 1.00 93.12 292 LYS A C 1
ATOM 2363 O O . LYS A 1 292 ? 19.680 5.944 -21.524 1.00 93.12 292 LYS A O 1
ATOM 2368 N N . ASP A 1 293 ? 17.539 6.406 -21.025 1.00 91.88 293 ASP A N 1
ATOM 2369 C CA . ASP A 1 293 ? 17.804 6.981 -19.701 1.00 91.88 293 ASP A CA 1
ATOM 2370 C C . ASP A 1 293 ? 18.432 5.943 -18.747 1.00 91.88 293 ASP A C 1
ATOM 2372 O O . ASP A 1 293 ? 19.385 6.236 -18.025 1.00 91.88 293 ASP A O 1
ATOM 2376 N N . LEU A 1 294 ? 18.001 4.678 -18.807 1.00 91.81 294 LEU A N 1
ATOM 2377 C CA . LEU A 1 294 ? 18.642 3.597 -18.050 1.00 91.81 294 LEU A CA 1
ATOM 2378 C C . LEU A 1 294 ? 20.114 3.384 -18.464 1.00 91.81 294 LEU A C 1
ATOM 2380 O O . LEU A 1 294 ? 20.992 3.269 -17.604 1.00 91.81 294 LEU A O 1
ATOM 2384 N N . HIS A 1 295 ? 20.401 3.399 -19.769 1.00 91.12 295 HIS A N 1
ATOM 2385 C CA . HIS A 1 295 ? 21.759 3.275 -20.305 1.00 91.12 295 HIS A CA 1
ATOM 2386 C C . HIS A 1 295 ? 22.638 4.496 -19.994 1.00 91.12 295 HIS A C 1
ATOM 2388 O O . HIS A 1 295 ? 23.826 4.324 -19.728 1.00 91.12 295 HIS A O 1
ATOM 2394 N N . GLU A 1 296 ? 22.081 5.710 -19.975 1.00 90.75 296 GLU A N 1
ATOM 2395 C CA . GLU A 1 296 ? 22.781 6.931 -19.539 1.00 90.75 296 GLU A CA 1
ATOM 2396 C C . GLU A 1 296 ? 23.202 6.851 -18.062 1.00 90.75 296 GLU A C 1
ATOM 2398 O O . GLU A 1 296 ? 24.220 7.421 -17.673 1.00 90.75 296 GLU A O 1
ATOM 2403 N N . ASN A 1 297 ? 22.484 6.062 -17.257 1.00 88.94 297 ASN A N 1
ATOM 2404 C CA . ASN A 1 297 ? 22.860 5.708 -15.886 1.00 88.94 297 ASN A CA 1
ATOM 2405 C C . ASN A 1 297 ? 23.772 4.464 -15.802 1.00 88.94 297 ASN A C 1
ATOM 2407 O O . ASN A 1 297 ? 23.973 3.909 -14.720 1.00 88.94 297 ASN A O 1
ATOM 2411 N N . CYS A 1 298 ? 24.343 4.021 -16.927 1.00 88.88 298 CYS A N 1
ATOM 2412 C CA . CYS A 1 298 ? 25.208 2.846 -17.041 1.00 88.88 298 CYS A CA 1
ATOM 2413 C C . CYS A 1 298 ? 24.553 1.543 -16.551 1.00 88.88 298 CYS A C 1
ATOM 2415 O O . CYS A 1 298 ? 25.252 0.671 -16.030 1.00 88.88 298 CYS A O 1
ATOM 2417 N N . VAL A 1 299 ? 23.237 1.383 -16.724 1.00 90.12 299 VAL A N 1
ATOM 2418 C CA . VAL A 1 299 ? 22.494 0.168 -16.359 1.00 90.12 299 VAL A CA 1
ATOM 2419 C C . VAL A 1 299 ? 21.831 -0.442 -17.592 1.00 90.12 299 VAL A C 1
ATOM 2421 O O . VAL A 1 299 ? 21.231 0.259 -18.394 1.00 90.12 299 VAL A O 1
ATOM 2424 N N . VAL A 1 300 ? 21.903 -1.764 -17.725 1.00 90.56 300 VAL A N 1
ATOM 2425 C CA . VAL A 1 300 ? 21.150 -2.565 -18.698 1.00 90.56 300 VAL A CA 1
ATOM 2426 C C . VAL A 1 300 ? 20.127 -3.395 -17.928 1.00 90.56 300 VAL A C 1
ATOM 2428 O O . VAL A 1 300 ? 20.482 -4.034 -16.943 1.00 90.56 300 VAL A O 1
ATOM 2431 N N . HIS A 1 301 ? 18.864 -3.411 -18.363 1.00 90.94 301 HIS A N 1
ATOM 2432 C CA . HIS A 1 301 ? 17.782 -4.097 -17.638 1.00 90.94 301 HIS A CA 1
ATOM 2433 C C . HIS A 1 301 ? 17.958 -5.625 -17.564 1.00 90.94 301 HIS A C 1
ATOM 2435 O O . HIS A 1 301 ? 17.595 -6.238 -16.566 1.00 90.94 301 HIS A O 1
ATOM 2441 N N . GLY A 1 302 ? 18.468 -6.264 -18.620 1.00 87.56 302 GLY A N 1
ATOM 2442 C CA . GLY A 1 302 ? 18.779 -7.702 -18.631 1.00 87.56 302 GLY A CA 1
ATOM 2443 C C . GLY A 1 302 ? 17.594 -8.677 -18.748 1.00 87.56 302 GLY A C 1
ATOM 2444 O O . GLY A 1 302 ? 17.826 -9.845 -19.037 1.00 87.56 302 GLY A O 1
ATOM 2445 N N . ASP A 1 303 ? 16.341 -8.228 -18.608 1.00 89.19 303 ASP A N 1
ATOM 2446 C CA . ASP A 1 303 ? 15.140 -9.065 -18.793 1.00 89.19 303 ASP A CA 1
ATOM 2447 C C . ASP A 1 303 ? 13.967 -8.269 -19.391 1.00 89.19 303 ASP A C 1
ATOM 2449 O O . ASP A 1 303 ? 12.889 -8.130 -18.809 1.00 89.19 303 ASP A O 1
ATOM 2453 N N . MET A 1 304 ? 14.189 -7.692 -20.574 1.00 91.31 304 MET A N 1
ATOM 2454 C CA . MET A 1 304 ? 13.156 -6.922 -21.266 1.00 91.31 304 MET A CA 1
ATOM 2455 C C . MET A 1 304 ? 12.077 -7.847 -21.827 1.00 91.31 304 MET A C 1
ATOM 2457 O O . MET A 1 304 ? 12.326 -8.656 -22.715 1.00 91.31 304 MET A O 1
ATOM 2461 N N . LYS A 1 305 ? 10.854 -7.706 -21.318 1.00 91.25 305 LYS A N 1
ATOM 2462 C CA . LYS A 1 305 ? 9.660 -8.418 -21.792 1.00 91.25 305 LYS A CA 1
ATOM 2463 C C . LYS A 1 305 ? 8.417 -7.574 -21.528 1.00 91.25 305 LYS A C 1
ATOM 2465 O O . LYS A 1 305 ? 8.428 -6.710 -20.656 1.00 91.25 305 LYS A O 1
ATOM 2470 N N . LYS A 1 306 ? 7.317 -7.846 -22.236 1.00 93.44 306 LYS A N 1
ATOM 2471 C CA . LYS A 1 306 ? 6.047 -7.101 -22.096 1.00 93.44 306 LYS A CA 1
ATOM 2472 C C . LYS A 1 306 ? 5.487 -7.093 -20.664 1.00 93.44 306 LYS A C 1
ATOM 2474 O O . LYS A 1 306 ? 4.814 -6.144 -20.278 1.00 93.44 306 LYS A O 1
ATOM 2479 N N . LEU A 1 307 ? 5.784 -8.118 -19.866 1.00 92.19 307 LEU A N 1
ATOM 2480 C CA . LEU A 1 307 ? 5.391 -8.176 -18.452 1.00 92.19 307 LEU A CA 1
ATOM 2481 C C . LEU A 1 307 ? 6.195 -7.224 -17.553 1.00 92.19 307 LEU A C 1
ATOM 2483 O O . LEU A 1 307 ? 5.678 -6.811 -16.522 1.00 92.19 307 LEU A O 1
ATOM 2487 N N . ASN A 1 308 ? 7.412 -6.846 -17.955 1.00 95.06 308 ASN A N 1
ATOM 2488 C CA . ASN A 1 308 ? 8.301 -5.967 -17.184 1.00 95.06 308 ASN A CA 1
ATOM 2489 C C . ASN A 1 308 ? 8.152 -4.484 -17.562 1.00 95.06 308 ASN A C 1
ATOM 2491 O O . ASN A 1 308 ? 8.952 -3.637 -17.169 1.00 95.06 308 ASN A O 1
ATOM 2495 N N . ILE A 1 309 ? 7.108 -4.162 -18.327 1.00 96.56 309 ILE A N 1
ATOM 2496 C CA . ILE A 1 309 ? 6.761 -2.803 -18.731 1.00 96.56 309 ILE A CA 1
ATOM 2497 C C . ILE A 1 309 ? 5.338 -2.548 -18.253 1.00 96.56 309 ILE A C 1
ATOM 2499 O O . ILE A 1 309 ? 4.411 -3.267 -18.629 1.00 96.56 309 ILE A O 1
ATOM 2503 N N . LEU A 1 310 ? 5.164 -1.530 -17.419 1.00 95.38 310 LEU A N 1
ATOM 2504 C CA . LEU A 1 310 ? 3.879 -1.137 -16.856 1.00 95.38 310 LEU A CA 1
ATOM 2505 C C . LEU A 1 310 ? 3.475 0.240 -17.369 1.00 95.38 310 LEU A C 1
ATOM 2507 O O . LEU A 1 310 ? 4.316 1.126 -17.508 1.00 95.38 310 LEU A O 1
ATOM 2511 N N . ARG A 1 311 ? 2.176 0.446 -17.582 1.00 93.38 311 ARG A N 1
ATOM 2512 C CA . ARG A 1 311 ? 1.602 1.784 -17.707 1.00 93.38 311 ARG A CA 1
ATOM 2513 C C . ARG A 1 311 ? 1.238 2.291 -16.319 1.00 93.38 311 ARG A C 1
ATOM 2515 O O . ARG A 1 311 ? 0.412 1.678 -15.643 1.00 93.38 311 ARG A O 1
ATOM 2522 N N . VAL A 1 312 ? 1.851 3.395 -15.909 1.00 88.31 312 VAL A N 1
ATOM 2523 C CA . VAL A 1 312 ? 1.560 4.077 -14.646 1.00 88.31 312 VAL A CA 1
ATOM 2524 C C . VAL A 1 312 ? 1.358 5.558 -14.918 1.00 88.31 312 VAL A C 1
ATOM 2526 O O . VAL A 1 312 ? 2.166 6.172 -15.615 1.00 88.31 312 VAL A O 1
ATOM 2529 N N . ASP A 1 313 ? 0.254 6.122 -14.425 1.00 80.56 313 ASP A N 1
ATOM 2530 C CA . ASP A 1 313 ? -0.159 7.499 -14.723 1.00 80.56 313 ASP A CA 1
ATOM 2531 C C . ASP A 1 313 ? -0.134 7.803 -16.234 1.00 80.56 313 ASP A C 1
ATOM 2533 O O . ASP A 1 313 ? 0.352 8.844 -16.683 1.00 80.56 313 ASP A O 1
ATOM 2537 N N . SER A 1 314 ? -0.655 6.871 -17.043 1.00 85.38 314 SER A N 1
ATOM 2538 C CA . SER A 1 314 ? -0.690 6.960 -18.515 1.00 85.38 314 SER A CA 1
ATOM 2539 C C . SER A 1 314 ? 0.669 6.979 -19.236 1.00 85.38 314 SER A C 1
ATOM 2541 O O . SER A 1 314 ? 0.694 7.246 -20.434 1.00 85.38 314 SER A O 1
ATOM 2543 N N . ARG A 1 315 ? 1.787 6.671 -18.565 1.00 88.88 315 ARG A N 1
ATOM 2544 C CA . ARG A 1 315 ? 3.121 6.556 -19.187 1.00 88.88 315 ARG A CA 1
ATOM 2545 C C . ARG A 1 315 ? 3.735 5.183 -18.964 1.00 88.88 315 ARG A C 1
ATOM 2547 O O . ARG A 1 315 ? 3.474 4.549 -17.944 1.00 88.88 315 ARG A O 1
ATOM 2554 N N . MET A 1 316 ? 4.575 4.737 -19.892 1.00 94.06 316 MET A N 1
ATOM 2555 C CA . MET A 1 316 ? 5.337 3.500 -19.718 1.00 94.06 316 MET A CA 1
ATOM 2556 C C . MET A 1 316 ? 6.435 3.663 -18.662 1.00 94.06 316 MET A C 1
ATOM 2558 O O . MET A 1 316 ? 7.082 4.707 -18.565 1.00 94.06 316 MET A O 1
ATOM 2562 N N . ARG A 1 317 ? 6.654 2.606 -17.880 1.00 94.25 317 ARG A N 1
ATOM 2563 C CA . ARG A 1 317 ? 7.683 2.482 -16.841 1.00 94.25 317 ARG A CA 1
ATOM 2564 C C . ARG A 1 317 ? 8.207 1.046 -16.800 1.00 94.25 317 ARG A C 1
ATOM 2566 O O . ARG A 1 317 ? 7.456 0.105 -17.047 1.00 94.25 317 ARG A O 1
ATOM 2573 N N . LEU A 1 318 ? 9.476 0.881 -16.452 1.00 95.31 318 LEU A N 1
ATOM 2574 C CA . LEU A 1 318 ? 10.131 -0.416 -16.279 1.00 95.31 318 LEU A CA 1
ATOM 2575 C C . LEU A 1 318 ? 9.959 -0.933 -14.842 1.00 95.31 318 LEU A C 1
ATOM 2577 O O . LEU A 1 318 ? 9.849 -0.150 -13.892 1.00 95.31 318 LEU A O 1
ATOM 2581 N N . ILE A 1 319 ? 9.967 -2.252 -14.679 1.00 94.62 319 ILE A N 1
ATOM 2582 C CA . ILE A 1 319 ? 10.000 -2.959 -13.391 1.00 94.62 319 ILE A CA 1
ATOM 2583 C C . ILE A 1 319 ? 10.934 -4.172 -13.486 1.00 94.62 319 ILE A C 1
ATOM 2585 O O . ILE A 1 319 ? 11.292 -4.564 -14.584 1.00 94.62 319 ILE A O 1
ATOM 2589 N N . ASP A 1 320 ? 11.229 -4.823 -12.356 1.00 92.50 320 ASP A N 1
ATOM 2590 C CA . ASP A 1 320 ? 11.980 -6.093 -12.314 1.00 92.50 320 ASP A CA 1
ATOM 2591 C C . ASP A 1 320 ? 13.449 -5.941 -12.758 1.00 92.50 320 ASP A C 1
ATOM 2593 O O . ASP A 1 320 ? 13.897 -6.427 -13.792 1.00 92.50 320 ASP A O 1
ATOM 2597 N N . MET A 1 321 ? 14.206 -5.228 -11.932 1.00 92.50 321 MET A N 1
ATOM 2598 C CA . MET A 1 321 ? 15.639 -4.963 -12.065 1.00 92.50 321 MET A CA 1
ATOM 2599 C C . MET A 1 321 ? 16.533 -6.084 -11.491 1.00 92.50 321 MET A C 1
ATOM 2601 O O . MET A 1 321 ? 17.749 -5.911 -11.419 1.00 92.50 321 MET A O 1
ATOM 2605 N N . ASP A 1 322 ? 15.983 -7.226 -11.072 1.00 88.81 322 ASP A N 1
ATOM 2606 C CA . ASP A 1 322 ? 16.726 -8.330 -10.443 1.00 88.81 322 ASP A CA 1
ATOM 2607 C C . ASP A 1 322 ? 17.730 -9.028 -11.386 1.00 88.81 322 ASP A C 1
ATOM 2609 O O . ASP A 1 322 ? 18.667 -9.687 -10.915 1.00 88.81 322 ASP A O 1
ATOM 2613 N N . ALA A 1 323 ? 17.539 -8.868 -12.699 1.00 88.81 323 ALA A N 1
ATOM 2614 C CA . ALA A 1 323 ? 18.414 -9.321 -13.779 1.00 88.81 323 ALA A CA 1
ATOM 2615 C C . ALA A 1 323 ? 19.271 -8.191 -14.383 1.00 88.81 323 ALA A C 1
ATOM 2617 O O . ALA A 1 323 ? 20.054 -8.443 -15.305 1.00 88.81 323 ALA A O 1
ATOM 2618 N N . ALA A 1 324 ? 19.131 -6.962 -13.879 1.00 89.19 324 ALA A N 1
ATOM 2619 C CA . ALA A 1 324 ? 19.855 -5.815 -14.397 1.00 89.19 324 ALA A CA 1
ATOM 2620 C C . ALA A 1 324 ? 21.341 -5.871 -14.033 1.00 89.19 324 ALA A C 1
ATOM 2622 O O . ALA A 1 324 ? 21.741 -6.408 -12.999 1.00 89.19 324 ALA A O 1
ATOM 2623 N N . ALA A 1 325 ? 22.164 -5.283 -14.894 1.00 87.94 325 ALA A N 1
ATOM 2624 C CA . ALA A 1 325 ? 23.609 -5.241 -14.741 1.00 87.94 325 ALA A CA 1
ATOM 2625 C C . ALA A 1 325 ? 24.144 -3.856 -15.102 1.00 87.94 325 ALA A C 1
ATOM 2627 O O . ALA A 1 325 ? 23.538 -3.117 -15.880 1.00 87.94 325 ALA A O 1
ATOM 2628 N N . LYS A 1 326 ? 25.302 -3.497 -14.547 1.00 85.69 326 LYS A N 1
ATOM 2629 C CA . LYS A 1 326 ? 26.020 -2.302 -14.997 1.00 85.69 326 LYS A CA 1
ATOM 2630 C C . LYS A 1 326 ? 26.613 -2.549 -16.380 1.00 85.69 326 LYS A C 1
ATOM 2632 O O . LYS A 1 326 ? 27.087 -3.647 -16.659 1.00 85.69 326 LYS A O 1
ATOM 2637 N N . VAL A 1 327 ? 26.629 -1.523 -17.227 1.00 77.50 327 VAL A N 1
ATOM 2638 C CA . VAL A 1 327 ? 27.275 -1.588 -18.545 1.00 77.50 327 VAL A CA 1
ATOM 2639 C C . VAL A 1 327 ? 28.726 -2.059 -18.377 1.00 77.50 327 VAL A C 1
ATOM 2641 O O . VAL A 1 327 ? 29.453 -1.568 -17.510 1.00 77.50 327 VAL A O 1
ATOM 2644 N N . GLY A 1 328 ? 29.129 -3.047 -19.179 1.00 65.81 328 GLY A N 1
ATOM 2645 C CA . GLY A 1 328 ? 30.460 -3.662 -19.124 1.00 65.81 328 GLY A CA 1
ATOM 2646 C C . GLY A 1 328 ? 30.623 -4.792 -18.099 1.00 65.81 328 GLY A C 1
ATOM 2647 O O . GLY A 1 328 ? 31.714 -5.343 -18.003 1.00 65.81 328 GLY A O 1
ATOM 2648 N N . HIS A 1 329 ? 29.577 -5.143 -17.347 1.00 68.31 329 HIS A N 1
ATOM 2649 C CA . HIS A 1 329 ? 29.521 -6.377 -16.557 1.00 68.31 329 HIS A CA 1
ATOM 2650 C C . HIS A 1 329 ? 28.643 -7.411 -17.268 1.00 68.31 329 HIS A C 1
ATOM 2652 O O . HIS A 1 329 ? 27.764 -7.044 -18.051 1.00 68.31 329 HIS A O 1
ATOM 2658 N N . ASP A 1 330 ? 28.870 -8.693 -16.979 1.00 62.78 330 ASP A N 1
ATOM 2659 C CA . ASP A 1 330 ? 28.086 -9.782 -17.559 1.00 62.78 330 ASP A CA 1
ATOM 2660 C C . ASP A 1 330 ? 26.588 -9.591 -17.269 1.00 62.78 330 ASP A C 1
ATOM 2662 O O . ASP A 1 330 ? 26.161 -9.443 -16.120 1.00 62.78 330 ASP A O 1
ATOM 2666 N N . VAL A 1 331 ? 25.786 -9.578 -18.336 1.00 61.22 331 VAL A N 1
ATOM 2667 C CA . VAL A 1 331 ? 24.325 -9.488 -18.263 1.00 61.22 331 VAL A CA 1
ATOM 2668 C C . VAL A 1 331 ? 23.759 -10.895 -18.075 1.00 61.22 331 VAL A C 1
ATOM 2670 O O . VAL A 1 331 ? 24.126 -11.812 -18.805 1.00 61.22 331 VAL A O 1
ATOM 2673 N N . GLY A 1 332 ? 22.815 -11.054 -17.144 1.00 55.34 332 GLY A N 1
ATOM 2674 C CA . GLY A 1 332 ? 21.995 -12.263 -17.057 1.00 55.34 332 GLY A CA 1
ATOM 2675 C C . GLY A 1 332 ? 22.542 -13.365 -16.147 1.00 55.34 332 GLY A C 1
ATOM 2676 O O . GLY A 1 332 ? 22.909 -14.443 -16.602 1.00 55.34 332 GLY A O 1
ATOM 2677 N N . ALA A 1 333 ? 22.414 -13.183 -14.828 1.00 51.19 333 ALA A N 1
ATOM 2678 C CA . ALA A 1 333 ? 22.442 -14.311 -13.884 1.00 51.19 333 ALA A CA 1
ATOM 2679 C C . ALA A 1 333 ? 21.273 -15.310 -14.101 1.00 51.19 333 ALA A C 1
ATOM 2681 O O . ALA A 1 333 ? 21.241 -16.375 -13.487 1.00 51.19 333 ALA A O 1
ATOM 2682 N N . LYS A 1 334 ? 20.305 -14.967 -14.966 1.00 49.66 334 LYS A N 1
ATOM 2683 C CA . LYS A 1 334 ? 19.180 -15.802 -15.394 1.00 49.66 334 LYS A CA 1
ATOM 2684 C C . LYS A 1 334 ? 19.089 -15.790 -16.922 1.00 49.66 334 LYS A C 1
ATOM 2686 O O . LYS A 1 334 ? 18.847 -14.746 -17.518 1.00 49.66 334 LYS A O 1
ATOM 2691 N N . PHE A 1 335 ? 19.224 -16.960 -17.541 1.00 45.72 335 PHE A N 1
ATOM 2692 C CA . PHE A 1 335 ? 18.870 -17.167 -18.943 1.00 45.72 335 PHE A CA 1
ATOM 2693 C C . PHE A 1 335 ? 17.384 -17.530 -19.024 1.00 45.72 335 PHE A C 1
ATOM 2695 O O . PHE A 1 335 ? 16.965 -18.585 -18.554 1.00 45.72 335 PHE A O 1
ATOM 2702 N N . SER A 1 336 ? 16.580 -16.645 -19.609 1.00 44.66 336 SER A N 1
ATOM 2703 C CA . SER A 1 336 ? 15.220 -16.952 -20.058 1.00 44.66 336 SER A CA 1
ATOM 2704 C C . SER A 1 336 ? 15.297 -17.327 -21.536 1.00 44.66 336 SER A C 1
ATOM 2706 O O . SER A 1 336 ? 15.921 -16.617 -22.323 1.00 44.66 336 SER A O 1
ATOM 2708 N N . SER A 1 337 ? 14.650 -18.422 -21.940 1.00 47.00 337 SER A N 1
ATOM 2709 C CA . SER A 1 337 ? 14.661 -18.926 -23.324 1.00 47.00 337 SER A CA 1
ATOM 2710 C C . SER A 1 337 ? 14.045 -17.968 -24.358 1.00 47.00 337 SER A C 1
ATOM 2712 O O . SER A 1 337 ? 13.998 -18.307 -25.537 1.00 47.00 337 SER A O 1
ATOM 2714 N N . GLY A 1 338 ? 13.541 -16.802 -23.932 1.00 42.91 338 GLY A N 1
ATOM 2715 C CA . GLY A 1 338 ? 12.926 -15.788 -24.789 1.00 42.91 338 GLY A CA 1
ATOM 2716 C C . GLY A 1 338 ? 13.780 -14.550 -25.089 1.00 42.91 338 GLY A C 1
ATOM 2717 O O . GLY A 1 338 ? 13.374 -13.777 -25.949 1.00 42.91 338 GLY A O 1
ATOM 2718 N N . ASN A 1 339 ? 14.930 -14.351 -24.431 1.00 46.81 339 ASN A N 1
ATOM 2719 C CA . ASN A 1 339 ? 15.743 -13.137 -24.576 1.00 46.81 339 ASN A CA 1
ATOM 2720 C C . ASN A 1 339 ? 17.186 -13.482 -24.979 1.00 46.81 339 ASN A C 1
ATOM 2722 O O . ASN A 1 339 ? 17.975 -13.951 -24.163 1.00 46.81 339 ASN A O 1
ATOM 2726 N N . LEU A 1 340 ? 17.536 -13.229 -26.244 1.00 41.06 340 LEU A N 1
ATOM 2727 C CA . LEU A 1 340 ? 18.930 -13.144 -26.684 1.00 41.06 340 LEU A CA 1
ATOM 2728 C C . LEU A 1 340 ? 19.442 -11.737 -26.331 1.00 41.06 340 LEU A C 1
ATOM 2730 O O . LEU A 1 340 ? 18.913 -10.768 -26.884 1.00 41.06 340 LEU A O 1
ATOM 2734 N N . PRO A 1 341 ? 20.436 -11.578 -25.437 1.00 46.31 341 PRO A N 1
ATOM 2735 C CA . PRO A 1 341 ? 21.126 -10.299 -25.320 1.00 46.31 341 PRO A CA 1
ATOM 2736 C C . PRO A 1 341 ? 21.776 -9.961 -26.674 1.00 46.31 341 PRO A C 1
ATOM 2738 O O . PRO A 1 341 ? 22.133 -10.884 -27.416 1.00 46.31 341 PRO A O 1
ATOM 2741 N N . PRO A 1 342 ? 21.915 -8.670 -27.035 1.00 42.88 342 PRO A N 1
ATOM 2742 C CA . PRO A 1 342 ? 22.647 -8.295 -28.237 1.00 42.88 342 PRO A CA 1
ATOM 2743 C C . PRO A 1 342 ? 24.042 -8.922 -28.162 1.00 42.88 342 PRO A C 1
ATOM 2745 O O . PRO A 1 342 ? 24.765 -8.726 -27.185 1.00 42.88 342 PRO A O 1
ATOM 2748 N N . GLY A 1 343 ? 24.344 -9.764 -29.153 1.00 38.72 343 GLY A N 1
ATOM 2749 C CA . GLY A 1 343 ? 25.598 -10.501 -29.231 1.00 38.72 343 GLY A CA 1
ATOM 2750 C C . GLY A 1 343 ? 26.793 -9.554 -29.198 1.00 38.72 343 GLY A C 1
ATOM 2751 O O . GLY A 1 343 ? 26.709 -8.436 -29.706 1.00 38.72 343 GLY A O 1
ATOM 2752 N N . THR A 1 344 ? 27.859 -10.031 -28.558 1.00 34.31 344 THR A N 1
ATOM 2753 C CA . THR A 1 344 ? 29.193 -9.416 -28.466 1.00 34.31 344 THR A CA 1
ATOM 2754 C C . THR A 1 344 ? 29.683 -8.786 -29.758 1.00 34.31 344 THR A C 1
ATOM 2756 O O . THR A 1 344 ? 29.516 -9.455 -30.807 1.00 34.31 344 THR A O 1
#

Foldseek 3Di:
DLLVVCVVQPQWDQDPVRDIDGDPPGPCSLLQLQFPPRPDDLVCSQVSVVVNLPDPSCPSPSLVSLVCQQQPADPVRDGSLRGGDPVNVQVSLCSQAQLSFWAWDQDAFPDDDPWKTKTKTWGQCQLVVLCVVQDDPQKHALVSQLVSCLLQDLDPPSVVPRNVLVVVLPPVPPRIHGSVSSCVSCCVPQNNTAIKMKMFGQDPLLLVQQVVLCVVVSPPSQAFDWGDDDDLVSLQVRQQVDAHHPRDRRNNRSRMTITGDFPDFQVCCCPPVVDDPVVVVVQVVLNVVSQVVCVVVQKDQLDDDSRQWTHHPNGIHGHRSSQMDGHPDDGCPPDDPPDDDPDD

Organism: NCBI:txid120398

InterPro domains:
  IPR000719 Protein kinase domain [PF00069] (196-330)
  IPR000719 Protein kinase domain [PS50011] (166-344)
  IPR011009 Protein kinase-like domain superfamily [SSF56112] (164-330)
  IPR018247 EF-Hand 1, calcium-binding site [PS00018] (170-182)

Radius of gyration: 23.66 Å; chains: 1; bounding box: 62×52×70 Å

Secondary structure (DSSP, 8-state):
-HHHHHHHT-SEEE-TTS-EEE-TT--SHHHHHHBTTSSS-HHHHHHHHHHHHTSGGGTTTHHHHHHHHHT-B-TTS-BHHHHB-HHHHHHHHHHHSBTTTEEE-SS--SEE-SSEEEEEEEESSHHHHHHHHH-BTTEEEHHHHHHHHHHH---TTHHHHHHHHHHHH-TT-SSEEEHHHHHHHHHHHH-SSEEEEEEEES-HHHHHHHHHHHTTGGG-SSBPPPPP-S-HHHHHHHGGG-EETTTEE-TT--EEEEEEPPSEEHHHIIIII---HHHHHHHHHHHHHHHHHHHHTTEE-S---GGGEEEETTEEEE---TT-EETTSPP-SS--TT--PPP-

Sequence (344 aa):
MAIMLLMRDLPIEVLETGAVHQRENHLYSWNIFLDSSTPIPPTVRLDTLKAIVQQEIFENCRNDFIREIAFLHDQNGRSVLQTTDVATRKYFNDQLFFCGRYEIYDGPPIHVSSTAVVVHAFDHGIFKQIFDQHAVNGSLSRDGFDACAQILSQKKSAEEIVSSDFDIYDKSASGSLTEVEYNHYCEQKLGSKLRVAMKFMRNRDEYTREIEMRKGLHKTQSVVKLLSMASETDIRSNIQHLTLHGDMNLTHYPHVLVMPLADRSLEDIYLKERPNDNQIRNMLQEIAELLKDLHENCVVHGDMKKLNILRVDSRMRLIDMDAAAKVGHDVGAKFSSGNLPPGT